Protein AF-A0A4U5VP57-F1 (afdb_monomer_lite)

Organism: Collichthys lucidus (NCBI:txid240159)

Foldseek 3Di:
DAEDEQEDFVLLSVLLVVVCCVPCPPVYDYDYYYADDDDDFDPVRVVLLVQWDAFKKKKKKFFAFLPDDQPDDDQKDADDPAQFWGIKGQPCVVVVNSDHRGTIMMMTMTDRVNRVVCVPPDQVVCVVVNVVRVCVVVVPDDHGPDMDMDIDSGQWIPAARPPQALWDFRDLVVTEIDGYCSRPTPDNVSSNRSSVVVNVSVVVSVPDDDPDDDRDYDYHDDDDPPDDDDDDDPDDDDPPDDDDDDDDDPDPDDDDDDDDDDDDDDDDD

pLDDT: mean 74.76, std 26.22, range [20.64, 98.75]

Radius of gyration: 23.75 Å; chains: 1; bounding box: 44×50×83 Å

Sequence (269 aa):
MSRVLIVGAGLTGSLCACLLRRELQDKVSIAVWDKARGAVLSVQQKQQLDRVVYSSRFAVALFFPPDVVFSFPWAARYVTDNPCICYVAADSRKRNADTPGRGPSLVVHTSVPFGLEHLEKDKEEVQPIILQELYKMLPGLPQPISIKCQKWRYSQVLTSVPDCPGQMTVLDRPLLVCCGDAFNHSNFDGCAESALSVLRVLKASLSGSEPIINKTVKVVHVHDSRGTAESRYDHLAPPKRTSWLIHFNKSQNQKFKMDSTQLNEDVVP

InterPro domains:
  IPR040174 Renalase [PTHR23357] (40-205)

Structure (mmCIF, N/CA/C/O backbone):
data_AF-A0A4U5VP57-F1
#
_entry.id   AF-A0A4U5VP57-F1
#
loop_
_atom_site.group_PDB
_atom_site.id
_atom_site.type_symbol
_atom_site.label_atom_id
_atom_site.label_alt_id
_atom_site.label_comp_id
_atom_site.label_asym_id
_atom_site.label_entity_id
_atom_site.label_seq_id
_atom_site.pdbx_PDB_ins_code
_atom_site.Cartn_x
_atom_site.Cartn_y
_atom_site.Cartn_z
_atom_site.occupancy
_atom_site.B_iso_or_equiv
_atom_site.auth_seq_id
_atom_site.auth_comp_id
_atom_site.auth_asym_id
_atom_site.auth_atom_id
_atom_site.pdbx_PDB_model_num
ATOM 1 N N . MET A 1 1 ? -9.304 14.421 33.079 1.00 52.28 1 MET A N 1
ATOM 2 C CA . MET A 1 1 ? -9.060 14.468 31.616 1.00 52.28 1 MET A CA 1
ATOM 3 C C . MET A 1 1 ? -8.881 13.040 31.131 1.00 52.28 1 MET A C 1
ATOM 5 O O . MET A 1 1 ? -8.060 12.318 31.694 1.00 52.28 1 MET A O 1
ATOM 9 N N . SER A 1 2 ? -9.670 12.605 30.151 1.00 58.69 2 SER A N 1
ATOM 10 C CA . SER A 1 2 ? -9.607 11.229 29.638 1.00 58.69 2 SER A CA 1
ATOM 11 C C . SER A 1 2 ? -8.394 11.066 28.722 1.00 58.69 2 SER A C 1
ATOM 13 O O . SER A 1 2 ? -8.099 11.969 27.942 1.00 58.69 2 SER A O 1
ATOM 15 N N . ARG A 1 3 ? -7.672 9.939 28.791 1.00 57.91 3 ARG A N 1
ATOM 16 C CA . ARG A 1 3 ? -6.560 9.666 27.865 1.00 57.91 3 ARG A CA 1
ATOM 17 C C . ARG A 1 3 ? -6.982 8.612 26.854 1.00 57.91 3 ARG A C 1
ATOM 19 O O . ARG A 1 3 ? -7.382 7.513 27.234 1.00 57.91 3 ARG A O 1
ATOM 26 N N . VAL A 1 4 ? -6.854 8.949 25.578 1.00 63.50 4 VAL A N 1
ATOM 27 C CA . VAL A 1 4 ? -7.068 8.034 24.456 1.00 63.50 4 VAL A CA 1
ATOM 28 C C . VAL A 1 4 ? -5.706 7.736 23.843 1.00 63.50 4 VAL A C 1
ATOM 30 O O . VAL A 1 4 ? -4.939 8.645 23.530 1.00 63.50 4 VAL A O 1
ATOM 33 N N . LEU A 1 5 ? -5.386 6.456 23.693 1.00 62.00 5 LEU A N 1
ATOM 34 C CA . LEU A 1 5 ? -4.178 6.008 23.012 1.00 62.00 5 LEU A CA 1
ATOM 35 C C . LEU A 1 5 ? -4.595 5.339 21.712 1.00 62.00 5 LEU A C 1
ATOM 37 O O . LEU A 1 5 ? -5.370 4.386 21.722 1.00 62.00 5 LEU A O 1
ATOM 41 N N . ILE A 1 6 ? -4.055 5.840 20.611 1.00 62.91 6 ILE A N 1
ATOM 42 C CA . ILE A 1 6 ? -4.221 5.260 19.284 1.00 62.91 6 ILE A CA 1
ATOM 43 C C . ILE A 1 6 ? -2.883 4.628 18.931 1.00 62.91 6 ILE A C 1
ATOM 45 O O . ILE A 1 6 ? -1.855 5.304 18.937 1.00 62.91 6 ILE A O 1
ATOM 49 N N . VAL A 1 7 ? -2.876 3.333 18.648 1.00 54.09 7 VAL A N 1
ATOM 50 C CA . VAL A 1 7 ? -1.650 2.611 18.296 1.00 54.09 7 VAL A CA 1
ATOM 51 C C . VAL A 1 7 ? -1.869 1.934 16.967 1.00 54.09 7 VAL A C 1
ATOM 53 O O . VAL A 1 7 ? -2.840 1.198 16.854 1.00 54.09 7 VAL A O 1
ATOM 56 N N . GLY A 1 8 ? -0.972 2.198 16.014 1.00 55.66 8 GLY A N 1
ATOM 57 C CA . GLY A 1 8 ? -0.892 1.574 14.690 1.00 55.66 8 GLY A CA 1
ATOM 58 C C . GLY A 1 8 ? -2.231 1.232 14.022 1.00 55.66 8 GLY A C 1
ATOM 59 O O . GLY A 1 8 ? -2.844 0.219 14.325 1.00 55.66 8 GLY A O 1
ATOM 60 N N . ALA A 1 9 ? -2.641 2.043 13.048 1.00 60.00 9 ALA A N 1
ATOM 61 C CA . ALA A 1 9 ? -3.730 1.721 12.119 1.00 60.00 9 ALA A CA 1
ATOM 62 C C . ALA A 1 9 ? -3.541 2.460 10.780 1.00 60.00 9 ALA A C 1
ATOM 64 O O . ALA A 1 9 ? -4.507 2.854 10.132 1.00 60.00 9 ALA A O 1
ATOM 65 N N . GLY A 1 10 ? -2.280 2.745 10.420 1.00 75.06 10 GLY A N 1
ATOM 66 C CA . GLY A 1 10 ? -1.916 3.517 9.231 1.00 75.06 10 GLY A CA 1
ATOM 67 C C . GLY A 1 10 ? -2.758 4.788 9.071 1.00 75.06 10 GLY A C 1
ATOM 68 O O . GLY A 1 10 ? -2.785 5.668 9.939 1.00 75.06 10 GLY A O 1
ATOM 69 N N . LEU A 1 11 ? -3.481 4.850 7.956 1.00 83.94 11 LEU A N 1
ATOM 70 C CA . LEU A 1 11 ? -4.403 5.932 7.638 1.00 83.94 11 LEU A CA 1
ATOM 71 C C . LEU A 1 11 ? -5.582 6.015 8.625 1.00 83.94 11 LEU A C 1
ATOM 73 O O . LEU A 1 11 ? -5.872 7.104 9.117 1.00 83.94 11 LEU A O 1
ATOM 77 N N . THR A 1 12 ? -6.215 4.891 8.977 1.00 85.88 12 THR A N 1
ATOM 78 C CA . THR A 1 12 ? -7.344 4.834 9.926 1.00 85.88 12 THR A CA 1
ATOM 79 C C . THR A 1 12 ? -6.983 5.450 11.274 1.00 85.88 12 THR A C 1
ATOM 81 O O . THR A 1 12 ? -7.738 6.252 11.819 1.00 85.88 12 THR A O 1
ATOM 84 N N . GLY A 1 13 ? -5.804 5.125 11.808 1.00 82.75 13 GLY A N 1
ATOM 85 C CA . GLY A 1 13 ? -5.342 5.657 13.095 1.00 82.75 13 GLY A CA 1
ATOM 86 C C . GLY A 1 13 ? -5.130 7.168 13.052 1.00 82.75 13 GLY A C 1
ATOM 87 O O . GLY A 1 13 ? -5.566 7.885 13.953 1.00 82.75 13 GLY A O 1
ATOM 88 N N . SER A 1 14 ? -4.521 7.654 11.969 1.00 82.75 14 SER A N 1
ATOM 89 C CA . SER A 1 14 ? -4.312 9.087 11.731 1.00 82.75 14 SER A CA 1
ATOM 90 C C . SER A 1 14 ? -5.637 9.847 11.612 1.00 82.75 14 SER A C 1
ATOM 92 O O . SER A 1 14 ? -5.811 10.892 12.243 1.00 82.75 14 SER A O 1
ATOM 94 N N . LEU A 1 15 ? -6.598 9.299 10.861 1.00 88.00 15 LEU A N 1
ATOM 95 C CA . LEU A 1 15 ? -7.938 9.871 10.715 1.00 88.00 15 LEU A CA 1
ATOM 96 C C . LEU A 1 15 ? -8.694 9.871 12.046 1.00 88.00 15 LEU A C 1
ATOM 98 O O . LEU A 1 15 ? -9.258 10.894 12.425 1.00 88.00 15 LEU A O 1
ATOM 102 N N . CYS A 1 16 ? -8.640 8.773 12.800 1.00 86.50 16 CYS A N 1
ATOM 103 C CA . CYS A 1 16 ? -9.250 8.680 14.125 1.00 86.50 16 CYS A CA 1
ATOM 104 C C . CYS A 1 16 ? -8.682 9.746 15.077 1.00 86.50 16 CYS A C 1
ATOM 106 O O . CYS A 1 16 ? -9.442 10.469 15.720 1.00 86.50 16 CYS A O 1
ATOM 108 N N . ALA A 1 17 ? -7.355 9.926 15.104 1.00 82.56 17 ALA A N 1
ATOM 109 C CA . ALA A 1 17 ? -6.703 10.954 15.915 1.00 82.56 17 ALA A CA 1
ATOM 110 C C . ALA A 1 17 ? -7.157 12.368 15.528 1.00 82.56 17 ALA A C 1
ATOM 112 O O . ALA A 1 17 ? -7.463 13.181 16.401 1.00 82.56 17 ALA A O 1
ATOM 113 N N . CYS A 1 18 ? -7.216 12.657 14.226 1.00 85.94 18 CYS A N 1
ATOM 114 C CA . CYS A 1 18 ? -7.690 13.936 13.701 1.00 85.94 18 CYS A CA 1
ATOM 115 C C . CYS A 1 18 ? -9.141 14.213 14.121 1.00 85.94 18 CYS A C 1
ATOM 117 O O . CYS A 1 18 ? -9.437 15.273 14.676 1.00 85.94 18 CYS A O 1
ATOM 119 N N . LEU A 1 19 ? -10.027 13.235 13.928 1.00 87.62 19 LEU A N 1
ATOM 120 C CA . LEU A 1 19 ? -11.442 13.340 14.271 1.00 87.62 19 LEU A CA 1
ATOM 121 C C . LEU A 1 19 ? -11.655 13.539 15.776 1.00 87.62 19 LEU A C 1
ATOM 123 O O . LEU A 1 19 ? -12.426 14.409 16.172 1.00 87.62 19 LEU A O 1
ATOM 127 N N . LEU A 1 20 ? -10.940 12.796 16.623 1.00 82.81 20 LEU A N 1
ATOM 128 C CA . LEU A 1 20 ? -11.030 12.943 18.078 1.00 82.81 20 LEU A CA 1
ATOM 129 C C . LEU A 1 20 ? -10.559 14.319 18.552 1.00 82.81 20 LEU A C 1
ATOM 131 O O . LEU A 1 20 ? -11.227 14.917 19.392 1.00 82.81 20 LEU A O 1
ATOM 135 N N . ARG A 1 21 ? -9.458 14.851 17.996 1.00 82.75 21 ARG A N 1
ATOM 136 C CA . ARG A 1 21 ? -9.011 16.223 18.305 1.00 82.75 21 ARG A CA 1
ATOM 137 C C . ARG A 1 21 ? -10.081 17.248 17.952 1.00 82.75 21 ARG A C 1
ATOM 139 O O . ARG A 1 21 ? -10.338 18.148 18.742 1.00 82.75 21 ARG A O 1
ATOM 146 N N . ARG A 1 22 ? -10.720 17.098 16.790 1.00 87.00 22 ARG A N 1
ATOM 147 C CA . ARG A 1 22 ? -11.756 18.027 16.325 1.00 87.00 22 ARG A CA 1
ATOM 148 C C . ARG A 1 22 ? -13.015 17.981 17.193 1.00 87.00 22 ARG A C 1
ATOM 150 O O . ARG A 1 22 ? -13.562 19.024 17.529 1.00 87.00 22 ARG A O 1
ATOM 157 N N . GLU A 1 23 ? -13.470 16.782 17.540 1.00 84.25 23 GLU A N 1
ATOM 158 C CA . GLU A 1 23 ? -14.753 16.564 18.221 1.00 84.25 23 GLU A CA 1
ATOM 159 C C . GLU A 1 23 ? -14.677 16.740 19.740 1.00 84.25 23 GLU A C 1
ATOM 161 O O . GLU A 1 23 ? -15.654 17.146 20.365 1.00 84.25 23 GLU A O 1
ATOM 166 N N . LEU A 1 24 ? -13.544 16.387 20.350 1.00 76.69 24 LEU A N 1
ATOM 167 C CA . LEU A 1 24 ? -13.397 16.339 21.806 1.00 76.69 24 LEU A CA 1
ATOM 168 C C . LEU A 1 24 ? -12.425 17.389 22.351 1.00 76.69 24 LEU A C 1
ATOM 170 O O . LEU A 1 24 ? -12.441 17.621 23.558 1.00 76.69 24 LEU A O 1
ATOM 174 N N . GLN A 1 25 ? -11.644 18.050 21.487 1.00 78.81 25 GLN A N 1
ATOM 175 C CA . GLN A 1 25 ? -10.750 19.160 21.838 1.00 78.81 25 GLN A CA 1
ATOM 176 C C . GLN A 1 25 ? -9.928 18.841 23.104 1.00 78.81 25 GLN A C 1
ATOM 178 O O . GLN A 1 25 ? -9.382 17.743 23.232 1.00 78.81 25 GLN A O 1
ATOM 183 N N . ASP A 1 26 ? -9.902 19.755 24.073 1.00 70.75 26 ASP A N 1
ATOM 184 C CA . ASP A 1 26 ? -9.118 19.645 25.308 1.00 70.75 26 ASP A CA 1
ATOM 185 C C . ASP A 1 26 ? -9.710 18.662 26.335 1.00 70.75 26 ASP A C 1
ATOM 187 O O . ASP A 1 26 ? -9.135 18.431 27.402 1.00 70.75 26 ASP A O 1
ATOM 191 N N . LYS A 1 27 ? -10.860 18.037 26.038 1.00 69.19 27 LYS A N 1
ATOM 192 C CA . LYS A 1 27 ? -11.478 17.038 26.930 1.00 69.19 27 LYS A CA 1
ATOM 193 C C . LYS A 1 27 ? -10.708 15.715 26.928 1.00 69.19 27 LYS A C 1
ATOM 195 O O . LYS A 1 27 ? -10.874 14.908 27.852 1.00 69.19 27 LYS A O 1
ATOM 200 N N . VAL A 1 28 ? -9.863 15.488 25.917 1.00 69.88 28 VAL A N 1
ATOM 201 C CA . VAL A 1 28 ? -9.067 14.268 25.758 1.00 69.88 28 VAL A CA 1
ATOM 202 C C . VAL A 1 28 ? -7.592 14.566 25.510 1.00 69.88 28 VAL A C 1
ATOM 204 O O . VAL A 1 28 ? -7.223 15.378 24.671 1.00 69.88 28 VAL A O 1
ATOM 207 N N . SER A 1 29 ? -6.724 13.831 26.199 1.00 68.38 29 SER A N 1
ATOM 208 C CA . SER A 1 29 ? -5.304 13.761 25.858 1.00 68.38 29 SER A CA 1
ATOM 209 C C . SER A 1 29 ? -5.085 12.590 24.906 1.00 68.38 29 SER A C 1
ATOM 211 O O . SER A 1 29 ? -5.433 11.453 25.237 1.00 68.38 29 SER A O 1
ATOM 213 N N . ILE A 1 30 ? -4.520 12.861 23.727 1.00 69.44 30 ILE A N 1
ATOM 214 C CA . ILE A 1 30 ? -4.267 11.848 22.697 1.00 69.44 30 ILE A CA 1
ATOM 215 C C . ILE A 1 30 ? -2.772 11.569 22.614 1.00 69.44 30 ILE A C 1
ATOM 217 O O . ILE A 1 30 ? -1.985 12.461 22.298 1.00 69.44 30 ILE A O 1
ATOM 221 N N . ALA A 1 31 ? -2.398 10.314 22.838 1.00 63.97 31 ALA A N 1
ATOM 222 C CA . ALA A 1 31 ? -1.067 9.805 22.536 1.00 63.97 31 ALA A CA 1
ATOM 223 C C . ALA A 1 31 ? -1.149 8.876 21.318 1.00 63.97 31 ALA A C 1
ATOM 225 O O . ALA A 1 31 ? -2.071 8.066 21.222 1.00 63.97 31 ALA A O 1
ATOM 226 N N . VAL A 1 32 ? -0.196 8.999 20.392 1.00 62.34 32 VAL A N 1
ATOM 227 C CA . VAL A 1 32 ? -0.087 8.129 19.211 1.00 62.34 32 VAL A CA 1
ATOM 228 C C . VAL A 1 32 ? 1.224 7.372 19.296 1.00 62.34 32 VAL A C 1
ATOM 230 O O . VAL A 1 32 ? 2.275 7.989 19.455 1.00 62.34 32 VAL A O 1
ATOM 233 N N . TRP A 1 33 ? 1.151 6.045 19.272 1.00 54.88 33 TRP A N 1
ATOM 234 C CA . TRP A 1 33 ? 2.314 5.165 19.391 1.00 54.88 33 TRP A CA 1
ATOM 235 C C . TRP A 1 33 ? 2.391 4.240 18.178 1.00 54.88 33 TRP A C 1
ATOM 237 O O . TRP A 1 33 ? 1.370 3.872 17.592 1.00 54.88 33 TRP A O 1
ATOM 247 N N . ASP A 1 34 ? 3.607 3.840 17.825 1.00 48.91 34 ASP A N 1
ATOM 248 C CA . ASP A 1 34 ? 3.844 2.805 16.826 1.00 48.91 34 ASP A CA 1
ATOM 249 C C . ASP A 1 34 ? 4.265 1.511 17.537 1.00 48.91 34 ASP A C 1
ATOM 251 O O . ASP A 1 34 ? 5.224 1.518 18.309 1.00 48.91 34 ASP A O 1
ATOM 255 N N . LYS A 1 35 ? 3.550 0.412 17.252 1.00 52.72 35 LYS A N 1
ATOM 256 C CA . LYS A 1 35 ? 3.746 -0.954 17.792 1.00 52.72 35 LYS A CA 1
ATOM 257 C C . LYS A 1 35 ? 3.358 -1.136 19.275 1.00 52.72 35 LYS A C 1
ATOM 259 O O . LYS A 1 35 ? 3.698 -0.344 20.144 1.00 52.72 35 LYS A O 1
ATOM 264 N N . ALA A 1 36 ? 2.671 -2.241 19.585 1.00 48.09 36 ALA A N 1
ATOM 265 C CA . ALA A 1 36 ? 2.413 -2.709 20.957 1.00 48.09 36 ALA A CA 1
ATOM 266 C C . ALA A 1 36 ? 2.160 -4.232 20.973 1.00 48.09 36 ALA A C 1
ATOM 268 O O . ALA A 1 36 ? 2.027 -4.838 19.914 1.00 48.09 36 ALA A O 1
ATOM 269 N N . ARG A 1 37 ? 2.130 -4.871 22.154 1.00 47.38 37 ARG A N 1
ATOM 270 C CA . ARG A 1 37 ? 1.905 -6.325 22.331 1.00 47.38 37 ARG A CA 1
ATOM 271 C C . ARG A 1 37 ? 0.989 -6.591 23.541 1.00 47.38 37 ARG A C 1
ATOM 273 O O . ARG A 1 37 ? 1.038 -5.821 24.496 1.00 47.38 37 ARG A O 1
ATOM 280 N N . GLY A 1 38 ? 0.214 -7.688 23.521 1.00 54.44 38 GLY A N 1
ATOM 281 C CA . GLY A 1 38 ? -0.358 -8.295 24.742 1.00 54.44 38 GLY A CA 1
ATOM 282 C C . GLY A 1 38 ? -1.840 -8.050 25.084 1.00 54.44 38 GLY A C 1
ATOM 283 O O . GLY A 1 38 ? -2.151 -7.934 26.265 1.00 54.44 38 GLY A O 1
ATOM 284 N N . ALA A 1 39 ? -2.761 -7.983 24.114 1.00 60.53 39 ALA A N 1
ATOM 285 C CA . ALA A 1 39 ? -4.204 -7.988 24.414 1.00 60.53 39 ALA A CA 1
ATOM 286 C C . ALA A 1 39 ? -4.770 -9.423 24.464 1.00 60.53 39 ALA A C 1
ATOM 288 O O . ALA A 1 39 ? -4.443 -10.242 23.604 1.00 60.53 39 ALA A O 1
ATOM 289 N N . VAL A 1 40 ? -5.627 -9.717 25.449 1.00 69.25 40 VAL A N 1
ATOM 290 C CA . VAL A 1 40 ? -6.363 -10.991 25.545 1.00 69.25 40 VAL A CA 1
ATOM 291 C C . VAL A 1 40 ? -7.638 -10.875 24.707 1.00 69.25 40 VAL A C 1
ATOM 293 O O . VAL A 1 40 ? -8.489 -10.041 24.999 1.00 69.25 40 VAL A O 1
ATOM 296 N N . LEU A 1 41 ? -7.749 -11.691 23.657 1.00 79.38 41 LEU A N 1
ATOM 297 C CA . LEU A 1 41 ? -8.945 -11.821 22.817 1.00 79.38 41 LEU A CA 1
ATOM 298 C C . LEU A 1 41 ? -9.815 -12.968 23.339 1.00 79.38 41 LEU A C 1
ATOM 300 O O . LEU A 1 41 ? -9.283 -14.004 23.749 1.00 79.38 41 LEU A O 1
ATOM 304 N N . SER A 1 42 ? -11.139 -12.828 23.264 1.00 86.19 42 SER A N 1
ATOM 305 C CA . SER A 1 42 ? -12.038 -13.968 23.453 1.00 86.19 42 SER A CA 1
ATOM 306 C C . SER A 1 42 ? -11.846 -15.003 22.335 1.00 86.19 42 SER A C 1
ATOM 308 O O . SER A 1 42 ? -11.344 -14.691 21.251 1.00 86.19 42 SER A O 1
ATOM 310 N N . VAL A 1 43 ? -12.271 -16.249 22.574 1.00 87.25 43 VAL A N 1
ATOM 311 C CA . VAL A 1 43 ? -12.206 -17.318 21.560 1.00 87.25 43 VAL A CA 1
ATOM 312 C C . VAL A 1 43 ? -12.961 -16.916 20.291 1.00 87.25 43 VAL A C 1
ATOM 314 O O . VAL A 1 43 ? -12.441 -17.098 19.194 1.00 87.25 43 VAL A O 1
ATOM 317 N N . GLN A 1 44 ? -14.141 -16.309 20.438 1.00 88.69 44 GLN A N 1
ATOM 318 C CA . GLN A 1 44 ? -14.953 -15.852 19.311 1.00 88.69 44 GLN A CA 1
ATOM 319 C C . GLN A 1 44 ? -14.273 -14.715 18.538 1.00 88.69 44 GLN A C 1
ATOM 321 O O . GLN A 1 44 ? -14.156 -14.801 17.318 1.00 88.69 44 GLN A O 1
ATOM 326 N N . GLN A 1 45 ? -13.763 -13.691 19.231 1.00 84.44 45 GLN A N 1
ATOM 327 C CA . GLN A 1 45 ? -13.049 -12.576 18.595 1.00 84.44 45 GLN A CA 1
ATOM 328 C C . GLN A 1 45 ? -11.829 -13.080 17.822 1.00 84.44 45 GLN A C 1
ATOM 330 O O . GLN A 1 45 ? -11.604 -12.695 16.677 1.00 84.44 45 GLN A O 1
ATOM 335 N N . LYS A 1 46 ? -11.065 -14.000 18.421 1.00 83.81 46 LYS A N 1
ATOM 336 C CA . LYS A 1 46 ? -9.929 -14.637 17.756 1.00 83.81 46 LYS A CA 1
ATOM 337 C C . LYS A 1 46 ? -10.366 -15.407 16.509 1.00 83.81 46 LYS A C 1
ATOM 339 O O . LYS A 1 46 ? -9.776 -15.210 15.457 1.00 83.81 46 LYS A O 1
ATOM 344 N N . GLN A 1 47 ? -11.414 -16.226 16.598 1.00 86.81 47 GLN A N 1
ATOM 345 C CA . GLN A 1 47 ? -11.943 -16.971 15.450 1.00 86.81 47 GLN A CA 1
ATOM 346 C C . GLN A 1 47 ? -12.424 -16.054 14.318 1.00 86.81 47 GLN A C 1
ATOM 348 O O . GLN A 1 47 ? -12.251 -16.396 13.153 1.00 86.81 47 GLN A O 1
ATOM 353 N N . GLN A 1 48 ? -13.016 -14.900 14.634 1.00 86.44 48 GLN A N 1
ATOM 354 C CA . GLN A 1 48 ? -13.408 -13.907 13.630 1.00 86.44 48 GLN A CA 1
ATOM 355 C C . GLN A 1 48 ? -12.183 -13.262 12.967 1.00 86.44 48 GLN A C 1
ATOM 357 O O . GLN A 1 48 ? -12.156 -13.123 11.747 1.00 86.44 48 GLN A O 1
ATOM 362 N N . LEU A 1 49 ? -11.157 -12.911 13.747 1.00 86.94 49 LEU A N 1
ATOM 363 C CA . LEU A 1 49 ? -9.916 -12.317 13.239 1.00 86.94 49 LEU A CA 1
ATOM 364 C C . LEU A 1 49 ? -9.075 -13.310 12.422 1.00 86.94 49 LEU A C 1
ATOM 366 O O . LEU A 1 49 ? -8.481 -12.922 11.420 1.00 86.94 49 LEU A O 1
ATOM 370 N N . ASP A 1 50 ? -9.057 -14.589 12.800 1.00 85.00 50 ASP A N 1
ATOM 371 C CA . ASP A 1 50 ? -8.333 -15.648 12.081 1.00 85.00 50 ASP A CA 1
ATOM 372 C C . ASP A 1 50 ? -8.938 -15.936 10.689 1.00 85.00 50 ASP A C 1
ATOM 374 O O . ASP A 1 50 ? -8.285 -16.557 9.852 1.00 85.00 50 ASP A O 1
ATOM 378 N N . ARG A 1 51 ? -10.165 -15.468 10.408 1.00 87.62 51 ARG A N 1
ATOM 379 C CA . ARG A 1 51 ? -10.810 -15.562 9.083 1.00 87.62 51 ARG A CA 1
ATOM 380 C C . ARG A 1 51 ? -10.387 -14.460 8.115 1.00 87.62 51 ARG A C 1
ATOM 382 O O . ARG A 1 51 ? -10.739 -14.536 6.939 1.00 87.62 51 ARG A O 1
ATOM 389 N N . VAL A 1 52 ? -9.675 -13.438 8.587 1.00 89.56 52 VAL A N 1
ATOM 390 C CA . VAL A 1 52 ? -9.244 -12.335 7.730 1.00 89.56 52 VAL A CA 1
ATOM 391 C C . VAL A 1 52 ? -8.165 -12.835 6.784 1.00 89.56 52 VAL A C 1
ATOM 393 O O . VAL A 1 52 ? -7.131 -13.354 7.206 1.00 89.56 52 VAL A O 1
ATOM 396 N N . VAL A 1 53 ? -8.393 -12.644 5.491 1.00 91.12 53 VAL A N 1
ATOM 397 C CA . VAL A 1 53 ? -7.444 -13.033 4.447 1.00 91.12 53 VAL A CA 1
ATOM 398 C C . VAL A 1 53 ? -6.918 -11.775 3.788 1.00 91.12 53 VAL A C 1
ATOM 400 O O . VAL A 1 53 ? -7.694 -10.904 3.405 1.00 91.12 53 VAL A O 1
ATOM 403 N N . TYR A 1 54 ? -5.604 -11.701 3.614 1.00 93.75 54 TYR A N 1
ATOM 404 C CA . TYR A 1 54 ? -4.937 -10.637 2.876 1.00 93.75 54 TYR A CA 1
ATOM 405 C C . TYR A 1 54 ? -4.248 -11.199 1.636 1.00 93.75 54 TYR A C 1
ATOM 407 O O . TYR A 1 54 ? -3.706 -12.302 1.650 1.00 93.75 54 TYR A O 1
ATOM 415 N N . SER A 1 55 ? -4.220 -10.398 0.578 1.00 95.31 55 SER A N 1
ATOM 416 C CA . SER A 1 55 ? -3.310 -10.586 -0.547 1.00 95.31 55 SER A CA 1
ATOM 417 C C . SER A 1 55 ? -1.882 -10.192 -0.166 1.00 95.31 55 SER A C 1
ATOM 419 O O . SER A 1 55 ? -1.660 -9.414 0.768 1.00 95.31 55 SER A O 1
ATOM 421 N N . SER A 1 56 ? -0.913 -10.667 -0.945 1.00 95.88 56 SER A N 1
ATOM 422 C CA . SER A 1 56 ? 0.492 -10.282 -0.822 1.00 95.88 56 SER A CA 1
ATOM 423 C C . SER A 1 56 ? 1.016 -9.744 -2.147 1.00 95.88 56 SER A C 1
ATOM 425 O O . SER A 1 56 ? 0.624 -10.216 -3.214 1.00 95.88 56 SER A O 1
ATOM 427 N N . ARG A 1 57 ? 1.891 -8.737 -2.087 1.00 97.69 57 ARG A N 1
ATOM 428 C CA . ARG A 1 57 ? 2.506 -8.113 -3.267 1.00 97.69 57 ARG A CA 1
ATOM 429 C C . ARG A 1 57 ? 3.926 -7.662 -2.965 1.00 97.69 57 ARG A C 1
ATOM 431 O O . ARG A 1 57 ? 4.266 -7.360 -1.822 1.00 97.69 57 ARG A O 1
ATOM 438 N N . PHE A 1 58 ? 4.723 -7.520 -4.010 1.00 98.50 58 PHE A N 1
ATOM 439 C CA . PHE A 1 58 ? 5.960 -6.756 -3.972 1.00 98.50 58 PHE A CA 1
ATOM 440 C C . PHE A 1 58 ? 5.755 -5.435 -4.711 1.00 98.50 58 PHE A C 1
ATOM 442 O O . PHE A 1 58 ? 4.974 -5.342 -5.663 1.00 98.50 58 PHE A O 1
ATOM 449 N N . ALA A 1 59 ? 6.459 -4.407 -4.256 1.00 98.44 59 ALA A N 1
ATOM 450 C CA . ALA A 1 59 ? 6.584 -3.142 -4.955 1.00 98.44 59 ALA A CA 1
ATOM 451 C C . ALA A 1 59 ? 8.067 -2.820 -5.142 1.00 98.44 59 ALA A C 1
ATOM 453 O O . ALA A 1 59 ? 8.845 -2.905 -4.191 1.00 98.44 59 ALA A O 1
ATOM 454 N N . VAL A 1 60 ? 8.454 -2.437 -6.355 1.00 98.56 60 VAL A N 1
ATOM 455 C CA . VAL A 1 60 ? 9.818 -2.013 -6.679 1.00 98.56 60 VAL A CA 1
ATOM 456 C C . VAL A 1 60 ? 9.768 -0.568 -7.144 1.00 98.56 60 VAL A C 1
ATOM 458 O O . VAL A 1 60 ? 9.077 -0.242 -8.107 1.00 98.56 60 VAL A O 1
ATOM 461 N N . ALA A 1 61 ? 10.488 0.299 -6.442 1.00 98.38 61 ALA A N 1
ATOM 462 C CA . ALA A 1 61 ? 10.719 1.675 -6.846 1.00 98.38 61 ALA A CA 1
ATOM 463 C C . ALA A 1 61 ? 12.107 1.788 -7.481 1.00 98.38 61 ALA A C 1
ATOM 465 O O . ALA A 1 61 ? 13.096 1.358 -6.888 1.00 98.38 61 ALA A O 1
ATOM 466 N N . LEU A 1 62 ? 12.171 2.370 -8.672 1.00 98.44 62 LEU A N 1
ATOM 467 C CA . LEU A 1 62 ? 13.389 2.649 -9.418 1.00 98.44 62 LEU A CA 1
ATOM 468 C C . LEU A 1 62 ? 13.558 4.166 -9.522 1.00 98.44 62 LEU A C 1
ATOM 470 O O . LEU A 1 62 ? 12.605 4.877 -9.848 1.00 98.44 62 LEU A O 1
ATOM 474 N N . PHE A 1 63 ? 14.766 4.653 -9.266 1.00 97.25 63 PHE A N 1
ATOM 475 C CA . PHE A 1 63 ? 15.129 6.066 -9.358 1.00 97.25 63 PHE A CA 1
ATOM 476 C C . PHE A 1 63 ? 16.199 6.241 -10.427 1.00 97.25 63 PHE A C 1
ATOM 478 O O . PHE A 1 63 ? 17.155 5.465 -10.470 1.00 97.25 63 PHE A O 1
ATOM 485 N N . PHE A 1 64 ? 16.044 7.252 -11.276 1.00 96.94 64 PHE A N 1
ATOM 486 C CA . PHE A 1 64 ? 16.891 7.469 -12.448 1.00 96.94 64 PHE A CA 1
ATOM 487 C C . PHE A 1 64 ? 17.663 8.796 -12.354 1.00 96.94 64 PHE A C 1
ATOM 489 O O . PHE A 1 64 ? 17.291 9.657 -11.552 1.00 96.94 64 PHE A O 1
ATOM 496 N N . PRO A 1 65 ? 18.735 8.969 -13.146 1.00 95.88 65 PRO A N 1
ATOM 497 C CA . PRO A 1 65 ? 19.407 10.256 -13.326 1.00 95.88 65 PRO A CA 1
ATOM 498 C C . PRO A 1 65 ? 18.481 11.384 -13.837 1.00 95.88 65 PRO A C 1
ATOM 500 O O . PRO A 1 65 ? 17.481 11.091 -14.497 1.00 95.88 65 PRO A O 1
ATOM 503 N N . PRO A 1 66 ? 18.796 12.670 -13.568 1.00 94.19 66 PRO A N 1
ATOM 504 C CA . PRO A 1 66 ? 18.019 13.834 -14.028 1.00 94.19 66 PRO A CA 1
ATOM 505 C C . PRO A 1 66 ? 17.800 13.953 -15.539 1.00 94.19 66 PRO A C 1
ATOM 507 O O . PRO A 1 66 ? 16.807 14.535 -15.962 1.00 94.19 66 PRO A O 1
ATOM 510 N N . ASP A 1 67 ? 18.715 13.424 -16.342 1.00 92.75 67 ASP A N 1
ATOM 511 C CA . ASP A 1 67 ? 18.702 13.466 -17.806 1.00 92.75 67 ASP A CA 1
ATOM 512 C C . ASP A 1 67 ? 17.843 12.362 -18.443 1.00 92.75 67 ASP A C 1
ATOM 514 O O . ASP A 1 67 ? 17.574 12.395 -19.644 1.00 92.75 67 ASP A O 1
ATOM 518 N N . VAL A 1 68 ? 17.362 11.397 -17.652 1.00 94.12 68 VAL A N 1
ATOM 519 C CA . VAL A 1 68 ? 16.517 10.319 -18.167 1.00 94.12 68 VAL A CA 1
ATOM 520 C C . VAL A 1 68 ? 15.131 10.834 -18.537 1.00 94.12 68 VAL A C 1
ATOM 522 O O . VAL A 1 68 ? 14.391 11.364 -17.709 1.00 94.12 68 VAL A O 1
ATOM 525 N N . VAL A 1 69 ? 14.733 10.545 -19.775 1.00 90.75 69 VAL A N 1
ATOM 526 C CA . VAL A 1 69 ? 13.368 10.724 -20.269 1.00 90.75 69 VAL A CA 1
ATOM 527 C C . VAL A 1 69 ? 12.800 9.359 -20.637 1.00 90.75 69 VAL A C 1
ATOM 529 O O . VAL A 1 69 ? 13.360 8.635 -21.458 1.00 90.75 69 VAL A O 1
ATOM 532 N N . PHE A 1 70 ? 11.673 8.986 -20.029 1.00 93.00 70 PHE A N 1
ATOM 533 C CA . PHE A 1 70 ? 10.986 7.752 -20.399 1.00 93.00 70 PHE A CA 1
ATOM 534 C C . PHE A 1 70 ? 10.379 7.869 -21.798 1.00 93.00 70 PHE A C 1
ATOM 536 O O . PHE A 1 70 ? 9.610 8.791 -22.067 1.00 93.00 70 PHE A O 1
ATOM 543 N N . SER A 1 71 ? 10.669 6.890 -22.656 1.00 91.75 71 SER A N 1
ATOM 544 C CA . SER A 1 71 ? 10.188 6.830 -24.044 1.00 91.75 71 SER A CA 1
ATOM 545 C C . SER A 1 71 ? 8.685 6.569 -24.176 1.00 91.75 71 SER A C 1
ATOM 547 O O . SER A 1 71 ? 8.109 6.779 -25.240 1.00 91.75 71 SER A O 1
ATOM 549 N N . PHE A 1 72 ? 8.029 6.111 -23.108 1.00 93.31 72 PHE A N 1
ATOM 550 C CA . PHE A 1 72 ? 6.596 5.835 -23.102 1.00 93.31 72 PHE A CA 1
ATOM 551 C C . PHE A 1 72 ? 5.764 7.056 -22.654 1.00 93.31 72 PHE A C 1
ATOM 553 O O . PHE A 1 72 ? 6.167 7.786 -21.739 1.00 93.31 72 PHE A O 1
ATOM 560 N N . PRO A 1 73 ? 4.562 7.265 -23.236 1.00 92.25 73 PRO A N 1
ATOM 561 C CA . PRO A 1 73 ? 3.772 8.481 -23.012 1.00 92.25 73 PRO A CA 1
ATOM 562 C C . PRO A 1 73 ? 2.903 8.442 -21.745 1.00 92.25 73 PRO A C 1
ATOM 564 O O . PRO A 1 73 ? 2.497 9.482 -21.235 1.00 92.25 73 PRO A O 1
ATOM 567 N N . TRP A 1 74 ? 2.599 7.259 -21.209 1.00 95.19 74 TRP A N 1
ATOM 568 C CA . TRP A 1 74 ? 1.671 7.103 -20.085 1.00 95.19 74 TRP A CA 1
ATOM 569 C C . TRP A 1 74 ? 2.321 7.436 -18.733 1.00 95.19 74 TRP A C 1
ATOM 571 O O . TRP A 1 74 ? 3.519 7.250 -18.533 1.00 95.19 74 TRP A O 1
ATOM 581 N N . ALA A 1 75 ? 1.529 7.936 -17.780 1.00 95.94 75 ALA A N 1
ATOM 582 C CA . ALA A 1 75 ? 1.978 8.180 -16.403 1.00 95.94 75 ALA A CA 1
ATOM 583 C C . ALA A 1 75 ? 1.797 6.950 -15.502 1.00 95.94 75 ALA A C 1
ATOM 585 O O . ALA A 1 75 ? 2.600 6.705 -14.607 1.00 95.94 75 ALA A O 1
ATOM 586 N N . ALA A 1 76 ? 0.761 6.156 -15.758 1.00 97.25 76 ALA A N 1
ATOM 587 C CA . ALA A 1 76 ? 0.504 4.890 -15.094 1.00 97.25 76 ALA A CA 1
ATOM 588 C C . ALA A 1 76 ? -0.168 3.922 -16.067 1.00 97.25 76 ALA A C 1
ATOM 590 O O . ALA A 1 76 ? -0.868 4.348 -16.986 1.00 97.25 76 ALA A O 1
ATOM 591 N N . ARG A 1 77 ? 0.055 2.626 -15.867 1.00 96.19 77 ARG A N 1
ATOM 592 C CA . ARG A 1 77 ? -0.491 1.564 -16.705 1.00 96.19 77 ARG A CA 1
ATOM 593 C C . ARG A 1 77 ? -0.772 0.325 -15.866 1.00 96.19 77 ARG A C 1
ATOM 595 O O . ARG A 1 77 ? 0.124 -0.179 -15.189 1.00 96.19 77 ARG A O 1
ATOM 602 N N . TYR A 1 78 ? -1.998 -0.181 -15.955 1.00 97.75 78 TYR A N 1
ATOM 603 C CA . TYR A 1 78 ? -2.320 -1.539 -15.523 1.00 97.75 78 TYR A CA 1
ATOM 604 C C . TYR A 1 78 ? -1.855 -2.538 -16.579 1.00 97.75 78 TYR A C 1
ATOM 606 O O . TYR A 1 78 ? -1.955 -2.278 -17.776 1.00 97.75 78 TYR A O 1
ATOM 614 N N . VAL A 1 79 ? -1.330 -3.669 -16.124 1.00 96.56 79 VAL A N 1
ATOM 615 C CA . VAL A 1 79 ? -0.813 -4.737 -16.978 1.00 96.56 79 VAL A CA 1
ATOM 616 C C . VAL A 1 79 ? -1.631 -5.991 -16.701 1.00 96.56 79 VAL A C 1
ATOM 618 O O . VAL A 1 79 ? -1.640 -6.481 -15.574 1.00 96.56 79 VAL A O 1
ATOM 621 N N . THR A 1 80 ? -2.343 -6.478 -17.713 1.00 92.81 80 THR A N 1
ATOM 622 C CA . THR A 1 80 ? -3.184 -7.683 -17.623 1.00 92.81 80 THR A CA 1
ATOM 623 C C . THR A 1 80 ? -2.459 -8.928 -18.123 1.00 92.81 80 THR A C 1
ATOM 625 O O . THR A 1 80 ? -2.649 -10.006 -17.571 1.00 92.81 80 THR A O 1
ATOM 628 N N . ASP A 1 81 ? -1.563 -8.764 -19.098 1.00 92.50 81 ASP A N 1
ATOM 629 C CA . ASP A 1 81 ? -0.942 -9.872 -19.832 1.00 92.50 81 ASP A CA 1
ATOM 630 C C . ASP A 1 81 ? 0.492 -10.132 -19.342 1.00 92.50 81 ASP A C 1
ATOM 632 O O . ASP A 1 81 ? 1.440 -10.235 -20.119 1.00 92.50 81 ASP A O 1
ATOM 636 N N . ASN A 1 82 ? 0.683 -10.164 -18.021 1.00 95.94 82 ASN A N 1
ATOM 637 C CA . ASN A 1 82 ? 1.975 -10.471 -17.411 1.00 95.94 82 ASN A CA 1
ATOM 638 C C . ASN A 1 82 ? 1.787 -11.205 -16.070 1.00 95.94 82 ASN A C 1
ATOM 640 O O . ASN A 1 82 ? 1.074 -10.704 -15.197 1.00 95.94 82 ASN A O 1
ATOM 644 N N . PRO A 1 83 ? 2.432 -12.369 -15.860 1.00 95.50 83 PRO A N 1
ATOM 645 C CA . PRO A 1 83 ? 2.227 -13.158 -14.646 1.00 95.50 83 PRO A CA 1
ATOM 646 C C . PRO A 1 83 ? 2.822 -12.493 -13.394 1.00 95.50 83 PRO A C 1
ATOM 648 O O . PRO A 1 83 ? 2.323 -12.701 -12.287 1.00 95.50 83 PRO A O 1
ATOM 651 N N . CYS A 1 84 ? 3.857 -11.664 -13.552 1.00 98.19 84 CYS A N 1
ATOM 652 C CA . CYS A 1 84 ? 4.582 -11.037 -12.450 1.00 98.19 84 CYS A CA 1
ATOM 653 C C . CYS A 1 84 ? 4.089 -9.621 -12.155 1.00 98.19 84 CYS A C 1
ATOM 655 O O . CYS A 1 84 ? 3.814 -9.305 -11.004 1.00 98.19 84 CYS A O 1
ATOM 657 N N . ILE A 1 85 ? 4.001 -8.744 -13.155 1.00 98.56 85 ILE A N 1
ATOM 658 C CA . ILE A 1 85 ? 3.757 -7.304 -12.988 1.00 98.56 85 ILE A CA 1
ATOM 659 C C . ILE A 1 85 ? 2.309 -6.988 -13.347 1.00 98.56 85 ILE A C 1
ATOM 661 O O . ILE A 1 85 ? 1.878 -7.282 -14.452 1.00 98.56 85 ILE A O 1
ATOM 665 N N . CYS A 1 86 ? 1.575 -6.320 -12.454 1.00 98.25 86 CYS A N 1
ATOM 666 C CA . CYS A 1 86 ? 0.190 -5.916 -12.730 1.00 98.25 86 CYS A CA 1
ATOM 667 C C . CYS A 1 86 ? 0.003 -4.402 -12.873 1.00 98.25 86 CYS A C 1
ATOM 669 O O . CYS A 1 86 ? -1.069 -3.942 -13.266 1.00 98.25 86 CYS A O 1
ATOM 671 N N . TYR A 1 87 ? 1.001 -3.603 -12.493 1.00 98.50 87 TYR A N 1
ATOM 672 C CA . TYR A 1 87 ? 0.906 -2.148 -12.541 1.00 98.50 87 TYR A CA 1
ATOM 673 C C . TYR A 1 87 ? 2.289 -1.496 -12.575 1.00 98.50 87 TYR A C 1
ATOM 675 O O . TYR A 1 87 ? 3.194 -1.900 -11.842 1.00 98.50 87 TYR A O 1
ATOM 683 N N . VAL A 1 88 ? 2.431 -0.462 -13.402 1.00 98.31 88 VAL A N 1
ATOM 684 C CA . VAL A 1 88 ? 3.639 0.362 -13.522 1.00 98.31 88 VAL A CA 1
ATOM 685 C C . VAL A 1 88 ? 3.240 1.834 -13.541 1.00 98.31 88 VAL A C 1
ATOM 687 O O . VAL A 1 88 ? 2.281 2.207 -14.212 1.00 98.31 88 VAL A O 1
ATOM 690 N N . ALA A 1 89 ? 3.981 2.689 -12.841 1.00 98.19 89 ALA A N 1
ATOM 691 C CA . ALA A 1 89 ? 3.759 4.130 -12.837 1.00 98.19 89 ALA A CA 1
ATOM 692 C C . ALA A 1 89 ? 5.061 4.924 -12.908 1.00 98.19 89 ALA A C 1
ATOM 694 O O . ALA A 1 89 ? 5.933 4.747 -12.062 1.00 98.19 89 ALA A O 1
ATOM 695 N N . ALA A 1 90 ? 5.145 5.854 -13.861 1.00 96.81 90 ALA A N 1
ATOM 696 C CA . ALA A 1 90 ? 6.085 6.968 -13.824 1.00 96.81 90 ALA A CA 1
ATOM 697 C C . ALA A 1 90 ? 5.611 7.947 -12.744 1.00 96.81 90 ALA A C 1
ATOM 699 O O . ALA A 1 90 ? 4.750 8.799 -12.963 1.00 96.81 90 ALA A O 1
ATOM 700 N N . ASP A 1 91 ? 6.123 7.758 -11.537 1.00 94.25 91 ASP A N 1
ATOM 701 C CA . ASP A 1 91 ? 5.559 8.300 -10.306 1.00 94.25 91 ASP A CA 1
ATOM 702 C C . ASP A 1 91 ? 5.748 9.821 -10.197 1.00 94.25 91 ASP A C 1
ATOM 704 O O . ASP A 1 91 ? 4.859 10.511 -9.697 1.00 94.25 91 ASP A O 1
ATOM 708 N N . SER A 1 92 ? 6.848 10.357 -10.738 1.00 89.19 92 SER A N 1
ATOM 709 C CA . SER A 1 92 ? 7.077 11.806 -10.858 1.00 89.19 92 SER A CA 1
ATOM 710 C C . SER A 1 92 ? 6.033 12.468 -11.773 1.00 89.19 92 SER A C 1
ATOM 712 O O . SER A 1 92 ? 5.322 13.370 -11.326 1.00 89.19 92 SER A O 1
ATOM 714 N N . ARG A 1 93 ? 5.826 11.918 -12.980 1.00 91.19 93 ARG A N 1
ATOM 715 C CA . ARG A 1 93 ? 4.805 12.369 -13.944 1.00 91.19 93 ARG A CA 1
ATOM 716 C C . ARG A 1 93 ? 3.391 12.261 -13.376 1.00 91.19 93 ARG A C 1
ATOM 718 O O . ARG A 1 93 ? 2.627 13.215 -13.424 1.00 91.19 93 ARG A O 1
ATOM 725 N N . LYS A 1 94 ? 3.044 11.116 -12.778 1.00 93.94 94 LYS A N 1
ATOM 726 C CA . LYS A 1 94 ? 1.723 10.865 -12.170 1.00 93.94 94 LYS A CA 1
ATOM 727 C C . LYS A 1 94 ? 1.371 11.898 -11.093 1.00 93.94 94 LYS A C 1
ATOM 729 O O . LYS A 1 94 ? 0.203 12.227 -10.925 1.00 93.94 94 LYS A O 1
ATOM 734 N N . ARG A 1 95 ? 2.364 12.382 -10.342 1.00 91.25 95 ARG A N 1
ATOM 735 C CA . ARG A 1 95 ? 2.173 13.382 -9.280 1.00 91.25 95 ARG A CA 1
ATOM 736 C C . ARG A 1 95 ? 2.316 14.828 -9.754 1.00 91.25 95 ARG A C 1
ATOM 738 O O . ARG A 1 95 ? 2.229 15.715 -8.912 1.00 91.25 95 ARG A O 1
ATOM 745 N N . ASN A 1 96 ? 2.558 15.069 -11.045 1.00 87.56 96 ASN A N 1
ATOM 746 C CA . ASN A 1 96 ? 2.950 16.382 -11.568 1.00 87.56 96 ASN A CA 1
ATOM 747 C C . ASN A 1 96 ? 4.139 16.977 -10.787 1.00 87.56 96 ASN A C 1
ATOM 749 O O . ASN A 1 96 ? 4.146 18.150 -10.428 1.00 87.56 96 ASN A O 1
ATOM 753 N N . ALA A 1 97 ? 5.121 16.129 -10.470 1.00 83.75 97 ALA A N 1
ATOM 754 C CA . ALA A 1 97 ? 6.270 16.449 -9.624 1.00 83.75 97 ALA A CA 1
ATOM 755 C C . ALA A 1 97 ? 7.603 16.401 -10.394 1.00 83.75 97 ALA A C 1
ATOM 757 O O . ALA A 1 97 ? 8.657 16.178 -9.794 1.00 83.75 97 ALA A O 1
ATOM 758 N N . ASP A 1 98 ? 7.553 16.574 -11.716 1.00 76.75 98 ASP A N 1
ATOM 759 C CA . ASP A 1 98 ? 8.738 16.676 -12.565 1.00 76.75 98 ASP A CA 1
ATOM 760 C C . ASP A 1 98 ? 9.387 18.050 -12.339 1.00 76.75 98 ASP A C 1
ATOM 762 O O . ASP A 1 98 ? 8.911 19.081 -12.808 1.00 76.75 98 ASP A O 1
ATOM 766 N N . THR A 1 99 ? 10.455 18.069 -11.543 1.00 78.38 99 THR A N 1
ATOM 767 C CA . THR A 1 99 ? 11.209 19.282 -11.201 1.00 78.38 99 THR A CA 1
ATOM 768 C C . THR A 1 99 ? 12.587 19.251 -11.864 1.00 78.38 99 THR A C 1
ATOM 770 O O . THR A 1 99 ? 13.242 18.205 -11.789 1.00 78.38 99 THR A O 1
ATOM 773 N N . PRO A 1 100 ? 13.084 20.368 -12.435 1.00 81.31 100 PRO A N 1
ATOM 774 C CA . PRO A 1 100 ? 14.428 20.430 -13.006 1.00 81.31 100 PRO A CA 1
ATOM 775 C C . PRO A 1 100 ? 15.500 19.938 -12.025 1.00 81.31 100 PRO A C 1
ATOM 777 O O . PRO A 1 100 ? 15.440 20.229 -10.831 1.00 81.31 100 PRO A O 1
ATOM 780 N N . GLY A 1 101 ? 16.472 19.172 -12.522 1.00 85.50 101 GLY A N 1
ATOM 781 C CA . GLY A 1 101 ? 17.556 18.615 -11.704 1.00 85.50 101 GLY A CA 1
ATOM 782 C C . GLY A 1 101 ? 17.179 17.387 -10.866 1.00 85.50 101 GLY A C 1
ATOM 783 O O . GLY A 1 101 ? 18.045 16.824 -10.200 1.00 85.50 101 GLY A O 1
ATOM 784 N N . ARG A 1 102 ? 15.922 16.924 -10.913 1.00 88.56 102 ARG A N 1
ATOM 785 C CA . ARG A 1 102 ? 15.482 15.683 -10.266 1.00 88.56 102 ARG A CA 1
ATOM 786 C C . ARG A 1 102 ? 15.121 14.642 -11.317 1.00 88.56 102 ARG A C 1
ATOM 788 O O . ARG A 1 102 ? 14.244 14.877 -12.139 1.00 88.56 102 ARG A O 1
ATOM 795 N N . GLY A 1 103 ? 15.762 13.480 -11.256 1.00 92.69 103 GLY A N 1
ATOM 796 C CA . GLY A 1 103 ? 15.442 12.385 -12.167 1.00 92.69 103 GLY A CA 1
ATOM 797 C C . GLY A 1 103 ? 14.075 11.756 -11.912 1.00 92.69 103 GLY A C 1
ATOM 798 O O . GLY A 1 103 ? 13.528 11.858 -10.802 1.00 92.69 103 GLY A O 1
ATOM 799 N N . PRO A 1 104 ? 13.496 11.109 -12.938 1.00 95.12 104 PRO A N 1
ATOM 800 C CA . PRO A 1 104 ? 12.201 10.478 -12.807 1.00 95.12 104 PRO A CA 1
ATOM 801 C C . PRO A 1 104 ? 12.278 9.259 -11.885 1.00 95.12 104 PRO A C 1
ATOM 803 O O . PRO A 1 104 ? 13.341 8.708 -11.586 1.00 95.12 104 PRO A O 1
ATOM 806 N N . SER A 1 105 ? 11.107 8.821 -11.433 1.00 96.44 105 SER A N 1
ATOM 807 C CA . SER A 1 105 ? 10.949 7.600 -10.648 1.00 96.44 105 SER A CA 1
ATOM 808 C C . SER A 1 105 ? 9.893 6.697 -11.270 1.00 96.44 105 SER A C 1
ATOM 810 O O . SER A 1 105 ? 8.896 7.174 -11.819 1.00 96.44 105 SER A O 1
ATOM 812 N N . LEU A 1 106 ? 10.122 5.389 -11.191 1.00 97.81 106 LEU A N 1
ATOM 813 C CA . LEU A 1 106 ? 9.201 4.360 -11.656 1.00 97.81 106 LEU A CA 1
ATOM 814 C C . LEU A 1 106 ? 8.803 3.477 -10.475 1.00 97.81 106 LEU A C 1
ATOM 816 O O . LEU A 1 106 ? 9.662 3.019 -9.729 1.00 97.81 106 LEU A O 1
ATOM 820 N N . VAL A 1 107 ? 7.512 3.221 -10.310 1.00 98.50 107 VAL A N 1
ATOM 821 C CA . VAL A 1 107 ? 6.981 2.299 -9.303 1.00 98.50 107 VAL A CA 1
ATOM 822 C C . VAL A 1 107 ? 6.312 1.137 -10.016 1.00 98.50 107 VAL A C 1
ATOM 824 O O . VAL A 1 107 ? 5.444 1.337 -10.862 1.00 98.50 107 VAL A O 1
ATOM 827 N N . VAL A 1 108 ? 6.706 -0.076 -9.654 1.00 98.62 108 VAL A N 1
ATOM 828 C CA . VAL A 1 108 ? 6.209 -1.333 -10.214 1.00 98.62 108 VAL A CA 1
ATOM 829 C C . VAL A 1 108 ? 5.546 -2.124 -9.099 1.00 98.62 108 VAL A C 1
ATOM 831 O O . VAL A 1 108 ? 6.143 -2.297 -8.040 1.00 98.62 108 VAL A O 1
ATOM 834 N N . HIS A 1 109 ? 4.330 -2.613 -9.325 1.00 98.69 109 HIS A N 1
ATOM 835 C CA . HIS A 1 109 ? 3.641 -3.525 -8.414 1.00 98.69 109 HIS A CA 1
ATOM 836 C C . HIS A 1 109 ? 3.459 -4.890 -9.067 1.00 98.69 109 HIS A C 1
ATOM 838 O O . HIS A 1 109 ? 3.055 -4.994 -10.232 1.00 98.69 109 HIS A O 1
ATOM 844 N N . THR A 1 110 ? 3.709 -5.937 -8.286 1.00 98.75 110 THR A N 1
ATOM 845 C CA . THR A 1 110 ? 3.475 -7.307 -8.734 1.00 98.75 110 THR A CA 1
ATOM 846 C C . THR A 1 110 ? 2.005 -7.689 -8.647 1.00 98.75 110 THR A C 1
ATOM 848 O O . THR A 1 110 ? 1.242 -7.135 -7.846 1.00 98.75 110 THR A O 1
ATOM 851 N N . SER A 1 111 ? 1.622 -8.688 -9.437 1.00 98.38 111 SER A N 1
ATOM 852 C CA . SER A 1 111 ? 0.355 -9.400 -9.326 1.00 98.38 111 SER A CA 1
ATOM 853 C C . SER A 1 111 ? 0.215 -10.058 -7.941 1.00 98.38 111 SER A C 1
ATOM 855 O O . SER A 1 111 ? 1.204 -10.277 -7.231 1.00 98.38 111 SER A O 1
ATOM 857 N N . VAL A 1 112 ? -1.028 -10.354 -7.541 1.00 97.50 112 VAL A N 1
ATOM 858 C CA . VAL A 1 112 ? -1.301 -11.106 -6.303 1.00 97.50 112 VAL A CA 1
ATOM 859 C C . VAL A 1 112 ? -0.764 -12.539 -6.386 1.00 97.50 112 VAL A C 1
ATOM 861 O O . VAL A 1 112 ? -0.087 -12.938 -5.440 1.00 97.50 112 VAL A O 1
ATOM 864 N N . PRO A 1 113 ? -0.989 -13.306 -7.479 1.00 97.81 113 PRO A N 1
ATOM 865 C CA . PRO A 1 113 ? -0.456 -14.665 -7.582 1.00 97.81 113 PRO A CA 1
ATOM 866 C C . PRO A 1 113 ? 1.065 -14.722 -7.406 1.00 97.81 113 PRO A C 1
ATOM 868 O O . PRO A 1 113 ? 1.547 -15.485 -6.573 1.00 97.81 113 PRO A O 1
ATOM 871 N N . PHE A 1 114 ? 1.809 -13.841 -8.086 1.00 98.38 114 PHE A N 1
ATOM 872 C CA . PHE A 1 114 ? 3.267 -13.773 -7.954 1.00 98.38 114 PHE A CA 1
ATOM 873 C C . PHE A 1 114 ? 3.703 -13.433 -6.524 1.00 98.38 114 PHE A C 1
ATOM 875 O O . PHE A 1 114 ? 4.632 -14.036 -5.984 1.00 98.38 114 PHE A O 1
ATOM 882 N N . GLY A 1 115 ? 3.023 -12.468 -5.894 1.00 97.62 115 GLY A N 1
ATOM 883 C CA . GLY A 1 115 ? 3.321 -12.053 -4.526 1.00 97.62 115 GLY A CA 1
ATOM 884 C C . GLY A 1 115 ? 3.095 -13.158 -3.494 1.00 97.62 115 GLY A C 1
ATOM 885 O O . GLY A 1 115 ? 3.881 -13.265 -2.556 1.00 97.62 115 GLY A O 1
ATOM 886 N N . LEU A 1 116 ? 2.061 -13.986 -3.673 1.00 96.44 116 LEU A N 1
ATOM 887 C CA . LEU A 1 116 ? 1.794 -15.151 -2.824 1.00 96.44 116 LEU A CA 1
ATOM 888 C C . LEU A 1 116 ? 2.821 -16.266 -3.044 1.00 96.44 116 LEU A C 1
ATOM 890 O O . LEU A 1 116 ? 3.346 -16.804 -2.073 1.00 96.44 116 LEU A O 1
ATOM 894 N N . GLU A 1 117 ? 3.150 -16.569 -4.300 1.00 97.88 117 GLU A N 1
ATOM 895 C CA . GLU A 1 117 ? 4.149 -17.585 -4.661 1.00 97.88 117 GLU A CA 1
ATOM 896 C C . GLU A 1 117 ? 5.527 -17.291 -4.043 1.00 97.88 117 GLU A C 1
ATOM 898 O O . GLU A 1 117 ? 6.234 -18.196 -3.601 1.00 97.88 117 GLU A O 1
ATOM 903 N N . HIS A 1 118 ? 5.900 -16.012 -3.965 1.00 97.62 118 HIS A N 1
ATOM 904 C CA . HIS A 1 118 ? 7.209 -15.564 -3.484 1.00 97.62 118 HIS A CA 1
ATOM 905 C C . HIS A 1 118 ? 7.195 -15.057 -2.032 1.00 97.62 118 HIS A C 1
ATOM 907 O O . HIS A 1 118 ? 8.193 -14.508 -1.567 1.00 97.62 118 HIS A O 1
ATOM 913 N N . LEU A 1 119 ? 6.088 -15.216 -1.300 1.00 94.50 119 LEU A N 1
ATOM 914 C CA . LEU A 1 119 ? 5.867 -14.546 -0.014 1.00 94.50 119 LEU A CA 1
ATOM 915 C C . LEU A 1 119 ? 6.944 -14.849 1.046 1.00 94.50 119 LEU A C 1
ATOM 917 O O . LEU A 1 119 ? 7.375 -13.954 1.789 1.00 94.50 119 LEU A O 1
ATOM 921 N N . GLU A 1 120 ? 7.370 -16.108 1.119 1.00 96.31 120 GLU A N 1
ATOM 922 C CA . GLU A 1 120 ? 8.342 -16.578 2.113 1.00 96.31 120 GLU A CA 1
ATOM 923 C C . GLU A 1 120 ? 9.801 -16.318 1.7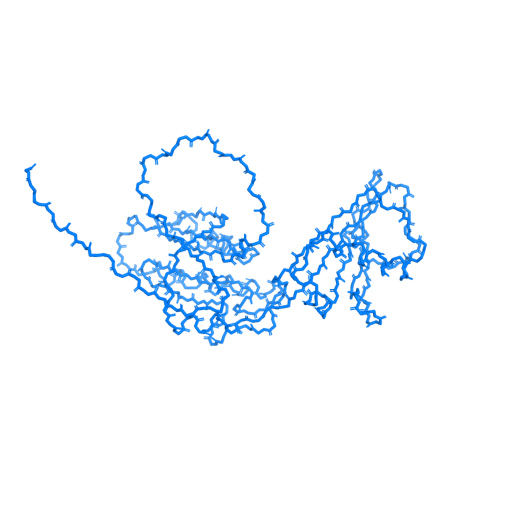09 1.00 96.31 120 GLU A C 1
ATOM 925 O O . GLU A 1 120 ? 10.687 -16.490 2.537 1.00 96.31 120 GLU A O 1
ATOM 930 N N . LYS A 1 121 ? 10.056 -15.851 0.479 1.00 95.81 121 LYS A N 1
ATOM 931 C CA . LYS A 1 121 ? 11.401 -15.474 0.020 1.00 95.81 121 LYS A CA 1
ATOM 932 C C . LYS A 1 121 ? 11.784 -14.077 0.503 1.00 95.81 121 LYS A C 1
ATOM 934 O O . LYS A 1 121 ? 10.914 -13.225 0.763 1.00 95.81 121 LYS A O 1
ATOM 939 N N . ASP A 1 122 ? 13.081 -13.815 0.584 1.00 95.38 122 ASP A N 1
ATOM 940 C CA . ASP A 1 122 ? 13.576 -12.479 0.901 1.00 95.38 122 ASP A CA 1
ATOM 941 C C . ASP A 1 122 ? 13.409 -11.545 -0.295 1.00 95.38 122 ASP A C 1
ATOM 943 O O . ASP A 1 122 ? 13.464 -11.933 -1.463 1.00 95.38 122 ASP A O 1
ATOM 947 N N . LYS A 1 123 ? 13.141 -10.268 -0.018 1.00 94.31 123 LYS A N 1
ATOM 948 C CA . LYS A 1 123 ? 12.812 -9.309 -1.083 1.00 94.31 123 LYS A CA 1
ATOM 949 C C . LYS A 1 123 ? 14.012 -9.034 -1.994 1.00 94.31 123 LYS A C 1
ATOM 951 O O . LYS A 1 123 ? 13.814 -8.676 -3.152 1.00 94.31 123 LYS A O 1
ATOM 956 N N . GLU A 1 124 ? 15.222 -9.222 -1.479 1.00 96.38 124 GLU A N 1
ATOM 957 C CA . GLU A 1 124 ? 16.493 -9.149 -2.194 1.00 96.38 124 GLU A CA 1
ATOM 958 C C . GLU A 1 124 ? 16.625 -10.278 -3.226 1.00 96.38 124 GLU A C 1
ATOM 960 O O . GLU A 1 124 ? 17.162 -10.046 -4.305 1.00 96.38 124 GLU A O 1
ATOM 965 N N . GLU A 1 125 ? 16.069 -11.461 -2.950 1.00 97.19 125 GLU A N 1
ATOM 966 C CA . GLU A 1 125 ? 16.042 -12.596 -3.885 1.00 97.19 125 GLU A CA 1
ATOM 967 C C . GLU A 1 125 ? 14.960 -12.424 -4.960 1.00 97.19 125 GLU A C 1
ATOM 969 O O . GLU A 1 125 ? 15.128 -12.836 -6.107 1.00 97.19 125 GLU A O 1
ATOM 974 N N . VAL A 1 126 ? 13.836 -11.797 -4.600 1.00 98.19 126 VAL A N 1
ATOM 975 C CA . VAL A 1 126 ? 12.692 -11.593 -5.505 1.00 98.19 126 VAL A CA 1
ATOM 976 C C . VAL A 1 126 ? 12.895 -10.381 -6.422 1.00 98.19 126 VAL A C 1
ATOM 978 O O . VAL A 1 126 ? 12.420 -10.376 -7.559 1.00 98.19 126 VAL A O 1
ATOM 981 N N . GLN A 1 127 ? 13.621 -9.351 -5.971 1.00 98.50 127 GLN A N 1
ATOM 982 C CA . GLN A 1 127 ? 13.845 -8.119 -6.735 1.00 98.50 127 GLN A CA 1
ATOM 983 C C . GLN A 1 127 ? 14.430 -8.371 -8.143 1.00 98.50 127 GLN A C 1
ATOM 985 O O . GLN A 1 127 ? 13.869 -7.822 -9.093 1.00 98.50 127 GLN A O 1
ATOM 990 N N . PRO A 1 128 ? 15.486 -9.190 -8.340 1.00 98.44 128 PRO A N 1
ATOM 991 C CA . PRO A 1 128 ? 16.027 -9.479 -9.671 1.00 98.44 128 PRO A CA 1
ATOM 992 C C . PRO A 1 128 ? 15.007 -10.107 -10.628 1.00 98.44 128 PRO A C 1
ATOM 994 O O . PRO A 1 128 ? 15.007 -9.774 -11.810 1.00 98.44 128 PRO A O 1
ATOM 997 N N . ILE A 1 129 ? 14.106 -10.953 -10.119 1.00 98.50 129 ILE A N 1
ATOM 998 C CA . ILE A 1 129 ? 13.052 -11.607 -10.911 1.00 98.50 129 ILE A CA 1
ATOM 999 C C . ILE A 1 129 ? 12.071 -10.555 -11.446 1.00 98.50 129 ILE A C 1
ATOM 1001 O O . ILE A 1 129 ? 11.761 -10.529 -12.637 1.00 98.50 129 ILE A O 1
ATOM 1005 N N . ILE A 1 130 ? 11.638 -9.629 -10.581 1.00 98.62 130 ILE A N 1
ATOM 1006 C CA . ILE A 1 130 ? 10.744 -8.523 -10.963 1.00 98.62 130 ILE A CA 1
ATOM 1007 C C . ILE A 1 130 ? 11.427 -7.608 -11.987 1.00 98.62 130 ILE A C 1
ATOM 1009 O O . ILE A 1 130 ? 10.797 -7.192 -12.959 1.00 98.62 130 ILE A O 1
ATOM 1013 N N . LEU A 1 131 ? 12.712 -7.293 -11.788 1.00 98.56 131 LEU A N 1
ATOM 1014 C CA . LEU A 1 131 ? 13.477 -6.450 -12.711 1.00 98.56 131 LEU A CA 1
ATOM 1015 C C . LEU A 1 131 ? 13.646 -7.114 -14.077 1.00 98.56 131 LEU A C 1
ATOM 1017 O O . LEU A 1 131 ? 13.454 -6.451 -15.093 1.00 98.56 131 LEU A O 1
ATOM 1021 N N . GLN A 1 132 ? 13.953 -8.411 -14.118 1.00 98.19 132 GLN A N 1
ATOM 1022 C CA . GLN A 1 132 ? 14.065 -9.151 -15.372 1.00 98.19 132 GLN A CA 1
ATOM 1023 C C . GLN A 1 132 ? 12.769 -9.047 -16.183 1.00 98.19 132 GLN A C 1
ATOM 1025 O O . GLN A 1 132 ? 12.808 -8.773 -17.381 1.00 98.19 132 GLN A O 1
ATOM 1030 N N . GLU A 1 133 ? 11.619 -9.219 -15.535 1.00 98.12 133 GLU A N 1
ATOM 1031 C CA . GLU A 1 133 ? 10.325 -9.124 -16.206 1.00 98.12 133 GLU A CA 1
ATOM 1032 C C . GLU A 1 133 ? 9.979 -7.687 -16.627 1.00 98.12 133 GLU A C 1
ATOM 1034 O O . GLU A 1 133 ? 9.444 -7.462 -17.715 1.00 98.12 133 GLU A O 1
ATOM 1039 N N . LEU A 1 134 ? 10.360 -6.694 -15.818 1.00 98.12 134 LEU A N 1
ATOM 1040 C CA . LEU A 1 134 ? 10.221 -5.280 -16.164 1.00 98.12 134 LEU A CA 1
ATOM 1041 C C . LEU A 1 134 ? 11.006 -4.928 -17.433 1.00 98.12 134 LEU A C 1
ATOM 1043 O O . LEU A 1 134 ? 10.457 -4.269 -18.313 1.00 98.12 134 LEU A O 1
ATOM 1047 N N . TYR A 1 135 ? 12.258 -5.377 -17.549 1.00 97.62 135 TYR A N 1
ATOM 1048 C CA . TYR A 1 135 ? 13.098 -5.106 -18.720 1.00 97.62 135 TYR A CA 1
ATOM 1049 C C . TYR A 1 135 ? 12.628 -5.851 -19.974 1.00 97.62 135 TYR A C 1
ATOM 1051 O O . TYR A 1 135 ? 12.766 -5.317 -21.069 1.00 97.62 135 TYR A O 1
ATOM 1059 N N . LYS A 1 136 ? 11.996 -7.026 -19.851 1.00 96.81 136 LYS A N 1
ATOM 1060 C CA . LYS A 1 136 ? 11.302 -7.650 -20.996 1.00 96.81 136 LYS A CA 1
ATOM 1061 C C . LYS A 1 136 ? 10.127 -6.798 -21.473 1.00 96.81 136 LYS A C 1
ATOM 1063 O O . LYS A 1 136 ? 9.924 -6.641 -22.672 1.00 96.81 136 LYS A O 1
ATOM 1068 N N . MET A 1 137 ? 9.354 -6.246 -20.536 1.00 95.69 137 MET A N 1
ATOM 1069 C CA . MET A 1 137 ? 8.187 -5.414 -20.842 1.00 95.69 137 MET A CA 1
ATOM 1070 C C . MET A 1 137 ? 8.571 -4.028 -21.381 1.00 95.69 137 MET A C 1
ATOM 1072 O O . MET A 1 137 ? 7.837 -3.454 -22.186 1.00 95.69 137 MET A O 1
ATOM 1076 N N . LEU A 1 138 ? 9.692 -3.476 -20.914 1.00 95.88 138 LEU A N 1
ATOM 1077 C CA . LEU A 1 138 ? 10.215 -2.158 -21.268 1.00 95.88 138 LEU A CA 1
ATOM 1078 C C . LEU A 1 138 ? 11.697 -2.281 -21.678 1.00 95.88 138 LEU A C 1
ATOM 1080 O O . LEU A 1 138 ? 12.574 -1.860 -20.924 1.00 95.88 138 LEU A O 1
ATOM 1084 N N . PRO A 1 139 ? 11.998 -2.821 -22.875 1.00 94.12 139 PRO A N 1
ATOM 1085 C CA . PRO A 1 139 ? 13.373 -3.123 -23.292 1.00 94.12 139 PRO A CA 1
ATOM 1086 C C . PRO A 1 139 ? 14.270 -1.888 -23.437 1.00 94.12 139 PRO A C 1
ATOM 1088 O O . PRO A 1 139 ? 15.484 -1.995 -23.319 1.00 94.12 139 PRO A O 1
ATOM 1091 N N . GLY A 1 140 ? 13.685 -0.707 -23.662 1.00 93.25 140 GLY A N 1
ATOM 1092 C CA . GLY A 1 140 ? 14.408 0.568 -23.722 1.00 93.25 140 GLY A CA 1
ATOM 1093 C C . GLY A 1 140 ? 14.491 1.316 -22.388 1.00 93.25 140 GLY A C 1
ATOM 1094 O O . GLY A 1 140 ? 14.818 2.501 -22.390 1.00 93.25 140 GLY A O 1
ATOM 1095 N N . LEU A 1 141 ? 14.120 0.692 -21.264 1.00 96.44 141 LEU A N 1
ATOM 1096 C CA . LEU A 1 141 ? 14.205 1.342 -19.957 1.00 96.44 141 LEU A CA 1
ATOM 1097 C C . LEU A 1 141 ? 15.687 1.582 -19.600 1.00 96.44 141 LEU A C 1
ATOM 1099 O O . LEU A 1 141 ? 16.477 0.643 -19.674 1.00 96.44 141 LEU A O 1
ATOM 1103 N N . PRO A 1 142 ? 16.091 2.800 -19.197 1.00 95.31 142 PRO A N 1
ATOM 1104 C CA . PRO A 1 142 ? 17.472 3.055 -18.789 1.00 95.31 142 PRO A CA 1
ATOM 1105 C C . PRO A 1 142 ? 17.878 2.293 -17.521 1.00 95.31 142 PRO A C 1
ATOM 1107 O O . PRO A 1 142 ? 17.059 1.663 -16.845 1.00 95.31 142 PRO A O 1
ATOM 1110 N N . GLN A 1 143 ? 19.158 2.368 -17.161 1.00 95.50 143 GLN A N 1
ATOM 1111 C CA . GLN A 1 143 ? 19.624 1.856 -15.876 1.00 95.50 143 GLN A CA 1
ATOM 1112 C C . GLN A 1 143 ? 19.216 2.820 -14.742 1.00 95.50 143 GLN A C 1
ATOM 1114 O O . GLN A 1 143 ? 19.468 4.023 -14.844 1.00 95.50 143 GLN A O 1
ATOM 1119 N N . PRO A 1 144 ? 18.604 2.333 -13.648 1.00 97.62 144 PRO A N 1
ATOM 1120 C CA . PRO A 1 144 ? 18.362 3.148 -12.463 1.00 97.62 144 PRO A CA 1
ATOM 1121 C C . PRO A 1 144 ? 19.656 3.376 -11.666 1.00 97.62 144 PRO A C 1
ATOM 1123 O O . PRO A 1 144 ? 20.516 2.501 -11.586 1.00 97.62 144 PRO A O 1
ATOM 1126 N N . ILE A 1 145 ? 19.752 4.522 -10.991 1.00 97.75 145 ILE A N 1
ATOM 1127 C CA . ILE A 1 145 ? 20.821 4.825 -10.018 1.00 97.75 145 ILE A CA 1
ATOM 1128 C C . ILE A 1 145 ? 20.536 4.249 -8.631 1.00 97.75 145 ILE A C 1
ATOM 1130 O O . ILE A 1 145 ? 21.441 4.091 -7.818 1.00 97.75 145 ILE A O 1
ATOM 1134 N N . SER A 1 146 ? 19.270 3.957 -8.331 1.00 97.94 146 SER A N 1
ATOM 1135 C CA . SER A 1 146 ? 18.868 3.357 -7.064 1.00 97.94 146 SER A CA 1
ATOM 1136 C C . SER A 1 146 ? 17.586 2.556 -7.236 1.00 97.94 146 SER A C 1
ATOM 1138 O O . SER A 1 146 ? 16.703 2.925 -8.014 1.00 97.94 146 SER A O 1
ATOM 1140 N N . ILE A 1 147 ? 17.483 1.457 -6.493 1.00 98.44 147 ILE A N 1
ATOM 1141 C CA . ILE A 1 147 ? 16.331 0.561 -6.498 1.00 98.44 147 ILE A CA 1
ATOM 1142 C C . ILE A 1 147 ? 15.941 0.283 -5.050 1.00 98.44 147 ILE A C 1
ATOM 1144 O O . ILE A 1 147 ? 16.791 -0.004 -4.209 1.00 98.44 147 ILE A O 1
ATOM 1148 N N . LYS A 1 148 ? 14.642 0.347 -4.760 1.00 98.12 148 LYS A N 1
ATOM 1149 C CA . LYS A 1 148 ? 14.074 -0.023 -3.466 1.00 98.12 148 LYS A CA 1
ATOM 1150 C C . LYS A 1 148 ? 12.957 -1.035 -3.663 1.00 98.12 148 LYS A C 1
ATOM 1152 O O . LYS A 1 148 ? 11.901 -0.696 -4.191 1.00 98.12 148 LYS A O 1
ATOM 1157 N N . CYS A 1 149 ? 13.168 -2.253 -3.179 1.00 97.81 149 CYS A N 1
ATOM 1158 C CA . CYS A 1 149 ? 12.131 -3.275 -3.105 1.00 97.81 149 CYS A CA 1
ATOM 1159 C C . CYS A 1 149 ? 11.438 -3.265 -1.734 1.00 97.81 149 CYS A C 1
ATOM 1161 O O . CYS A 1 149 ? 12.072 -3.106 -0.679 1.00 97.81 149 CYS A O 1
ATOM 1163 N N . GLN A 1 150 ? 10.121 -3.448 -1.755 1.00 97.38 150 GLN A N 1
ATOM 1164 C CA . GLN A 1 150 ? 9.264 -3.573 -0.588 1.00 97.38 150 GLN A CA 1
ATOM 1165 C C . GLN A 1 150 ? 8.361 -4.800 -0.727 1.00 97.38 150 GLN A C 1
ATOM 1167 O O . GLN A 1 150 ? 7.612 -4.923 -1.695 1.00 97.38 150 GLN A O 1
ATOM 1172 N N . LYS A 1 151 ? 8.394 -5.673 0.284 1.00 96.25 151 LYS A N 1
ATOM 1173 C CA . LYS A 1 151 ? 7.473 -6.805 0.431 1.00 96.25 151 LYS A CA 1
ATOM 1174 C C . LYS A 1 151 ? 6.273 -6.382 1.276 1.00 96.25 151 LYS A C 1
ATOM 1176 O O . LYS A 1 151 ? 6.440 -5.942 2.414 1.00 96.25 151 LYS A O 1
ATOM 1181 N N . TRP A 1 152 ? 5.071 -6.532 0.735 1.00 94.88 152 TRP A N 1
ATOM 1182 C CA . TRP A 1 152 ? 3.805 -6.320 1.431 1.00 94.88 152 TRP A CA 1
ATOM 1183 C C . TRP A 1 152 ? 3.152 -7.677 1.682 1.00 94.88 152 TRP A C 1
ATOM 1185 O O . TRP A 1 152 ? 2.389 -8.169 0.852 1.00 94.88 152 TRP A O 1
ATOM 1195 N N . ARG A 1 153 ? 3.469 -8.296 2.828 1.00 93.88 153 ARG A N 1
ATOM 1196 C CA . ARG A 1 153 ? 2.856 -9.571 3.249 1.00 93.88 153 ARG A CA 1
ATOM 1197 C C . ARG A 1 153 ? 1.339 -9.445 3.388 1.00 93.88 153 ARG A C 1
ATOM 1199 O O . ARG A 1 153 ? 0.614 -10.315 2.928 1.00 93.88 153 ARG A O 1
ATOM 1206 N N . TYR A 1 154 ? 0.891 -8.338 3.972 1.00 91.25 154 TYR A N 1
ATOM 1207 C CA . TYR A 1 154 ? -0.515 -7.979 4.111 1.00 91.25 154 TYR A CA 1
ATOM 1208 C C . TYR A 1 154 ? -0.767 -6.734 3.256 1.00 91.25 154 TYR A C 1
ATOM 1210 O O . TYR A 1 154 ? -0.603 -5.611 3.724 1.00 91.25 154 TYR A O 1
ATOM 1218 N N . SER A 1 155 ? -1.029 -6.933 1.960 1.00 92.94 155 SER A N 1
ATOM 1219 C CA . SER A 1 155 ? -1.164 -5.838 0.992 1.00 92.94 155 SER A CA 1
ATOM 1220 C C . SER A 1 155 ? -2.576 -5.261 0.964 1.00 92.94 155 SER A C 1
ATOM 1222 O O . SER A 1 155 ? -2.734 -4.053 1.096 1.00 92.94 155 SER A O 1
ATOM 1224 N N . GLN A 1 156 ? -3.582 -6.098 0.712 1.00 93.12 156 GLN A N 1
ATOM 1225 C CA . GLN A 1 156 ? -4.991 -5.698 0.664 1.00 93.12 156 GLN A CA 1
ATOM 1226 C C . GLN A 1 156 ? -5.850 -6.832 1.210 1.00 93.12 156 GLN A C 1
ATOM 1228 O O . GLN A 1 156 ? -5.610 -7.988 0.851 1.00 93.12 156 GLN A O 1
ATOM 1233 N N . VAL A 1 157 ? -6.831 -6.511 2.047 1.00 92.56 157 VAL A N 1
ATOM 1234 C CA . VAL A 1 157 ? -7.821 -7.453 2.562 1.00 92.56 157 VAL A CA 1
ATOM 1235 C C . VAL A 1 157 ? -8.629 -8.034 1.399 1.00 92.56 157 VAL A C 1
ATOM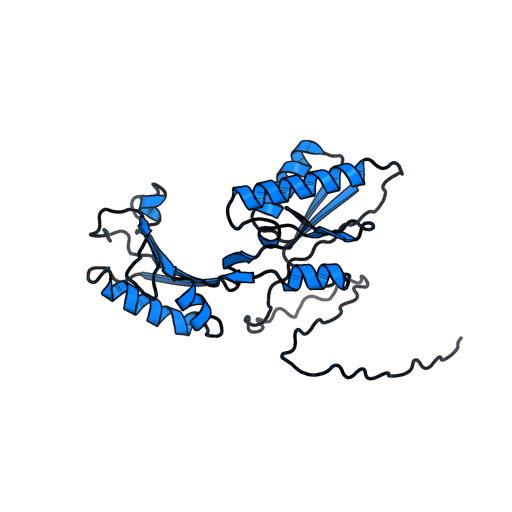 1237 O O . VAL A 1 157 ? -9.077 -7.314 0.507 1.00 92.56 157 VAL A O 1
ATOM 1240 N N . LEU A 1 158 ? -8.761 -9.354 1.391 1.00 92.56 158 LEU A N 1
ATOM 1241 C CA . LEU A 1 158 ? -9.606 -10.125 0.479 1.00 92.56 158 LEU A CA 1
ATOM 1242 C C . LEU A 1 158 ? -10.888 -10.563 1.185 1.00 92.56 158 LEU A C 1
ATOM 1244 O O . LEU A 1 158 ? -11.967 -10.489 0.608 1.00 92.56 158 LEU A O 1
ATOM 1248 N N . THR A 1 159 ? -10.758 -10.963 2.449 1.00 92.56 159 THR A N 1
ATOM 1249 C CA . THR A 1 159 ? -11.874 -11.352 3.313 1.00 92.56 159 THR A CA 1
ATOM 1250 C C . THR A 1 159 ? -11.776 -10.552 4.597 1.00 92.56 159 THR A C 1
ATOM 1252 O O . THR A 1 159 ? -10.777 -10.670 5.306 1.00 92.56 159 THR A O 1
ATOM 1255 N N . SER A 1 160 ? -12.782 -9.727 4.879 1.00 90.56 160 SER A N 1
ATOM 1256 C CA . SER A 1 160 ? -12.853 -8.906 6.087 1.00 90.56 160 SER A CA 1
ATOM 1257 C C . SER A 1 160 ? -13.376 -9.691 7.293 1.00 90.56 160 SER A C 1
ATOM 1259 O O . SER A 1 160 ? -13.865 -10.818 7.177 1.00 90.56 160 SER A O 1
ATOM 1261 N N . VAL A 1 161 ? -13.255 -9.096 8.480 1.00 89.38 161 VAL A N 1
ATOM 1262 C CA . VAL A 1 161 ? -13.817 -9.644 9.718 1.00 89.38 161 VAL A CA 1
ATOM 1263 C C . VAL A 1 161 ? -15.346 -9.725 9.593 1.00 89.38 161 VAL A C 1
ATOM 1265 O O . VAL A 1 161 ? -15.982 -8.704 9.320 1.00 89.38 161 VAL A O 1
ATOM 1268 N N . PRO A 1 162 ? -15.963 -10.897 9.829 1.00 86.56 162 PRO A N 1
ATOM 1269 C CA . PRO A 1 162 ? -17.412 -11.042 9.738 1.00 86.56 162 PRO A CA 1
ATOM 1270 C C . PRO A 1 162 ? -18.127 -10.290 10.868 1.00 86.56 162 PRO A C 1
ATOM 1272 O O . PRO A 1 162 ? -17.644 -10.244 12.001 1.00 86.56 162 PRO A O 1
ATOM 1275 N N . ASP A 1 163 ? -19.298 -9.732 10.555 1.00 87.44 163 ASP A N 1
ATOM 1276 C CA . ASP A 1 163 ? -20.254 -9.134 11.503 1.00 87.44 163 ASP A CA 1
ATOM 1277 C C . ASP A 1 163 ? -19.726 -7.950 12.340 1.00 87.44 163 ASP A C 1
ATOM 1279 O O . ASP A 1 163 ? -20.359 -7.534 13.308 1.00 87.44 163 ASP A O 1
ATOM 1283 N N . CYS A 1 164 ? -18.570 -7.381 11.980 1.00 83.62 164 CYS A N 1
ATOM 1284 C CA . CYS A 1 164 ? -17.910 -6.290 12.709 1.00 83.62 164 CYS A CA 1
ATOM 1285 C C . CYS A 1 164 ? -17.493 -5.142 11.764 1.00 83.62 164 CYS A C 1
ATOM 1287 O O . CYS A 1 164 ? -16.296 -4.876 11.614 1.00 83.62 164 CYS A O 1
ATOM 1289 N N . PRO A 1 165 ? -18.441 -4.459 11.088 1.00 86.31 165 PRO A N 1
ATOM 1290 C CA . PRO A 1 165 ? -18.107 -3.458 10.080 1.00 86.31 165 PRO A CA 1
ATOM 1291 C C . PRO A 1 165 ? -17.379 -2.251 10.692 1.00 86.31 165 PRO A C 1
ATOM 1293 O O . PRO A 1 165 ? -17.879 -1.531 11.563 1.00 86.31 165 PRO A O 1
ATOM 1296 N N . GLY A 1 166 ? -16.164 -2.022 10.210 1.00 88.06 166 GLY A N 1
ATOM 1297 C CA . GLY A 1 166 ? -15.300 -0.897 10.547 1.00 88.06 166 GLY A CA 1
ATOM 1298 C C . GLY A 1 166 ? -14.556 -1.006 11.880 1.00 88.06 166 GLY A C 1
ATOM 1299 O O . GLY A 1 166 ? -13.537 -0.331 12.025 1.00 88.06 166 GLY A O 1
ATOM 1300 N N . GLN A 1 167 ? -15.002 -1.819 12.841 1.00 91.31 167 GLN A N 1
ATOM 1301 C CA . GLN A 1 167 ? -14.327 -1.970 14.137 1.00 91.31 167 GLN A CA 1
ATOM 1302 C C . GLN A 1 167 ? -14.779 -3.219 14.907 1.00 91.31 167 GLN A C 1
ATOM 1304 O O . GLN A 1 167 ? -15.872 -3.731 14.678 1.00 91.31 167 GLN A O 1
ATOM 1309 N N . MET A 1 168 ? -13.974 -3.641 15.883 1.00 88.94 168 MET A N 1
ATOM 1310 C CA . MET A 1 168 ? -14.348 -4.624 16.905 1.00 88.94 168 MET A CA 1
ATOM 1311 C C . MET A 1 168 ? -13.939 -4.129 18.293 1.00 88.94 168 MET A C 1
ATOM 1313 O O . MET A 1 168 ? -12.750 -3.938 18.557 1.00 88.94 168 MET A O 1
ATOM 1317 N N . THR A 1 169 ? -14.898 -3.995 19.210 1.00 88.50 169 THR A N 1
ATOM 1318 C CA . THR A 1 169 ? -14.599 -3.791 20.631 1.00 88.50 169 THR A CA 1
ATOM 1319 C C . THR A 1 169 ? -14.079 -5.101 21.212 1.00 88.50 169 THR A C 1
ATOM 1321 O O . THR A 1 169 ? -14.785 -6.107 21.252 1.00 88.50 169 THR A O 1
ATOM 1324 N N . VAL A 1 170 ? -12.820 -5.093 21.640 1.00 83.81 170 VAL A N 1
ATOM 1325 C CA . VAL A 1 170 ? -12.148 -6.255 22.228 1.00 83.81 170 VAL A CA 1
ATOM 1326 C 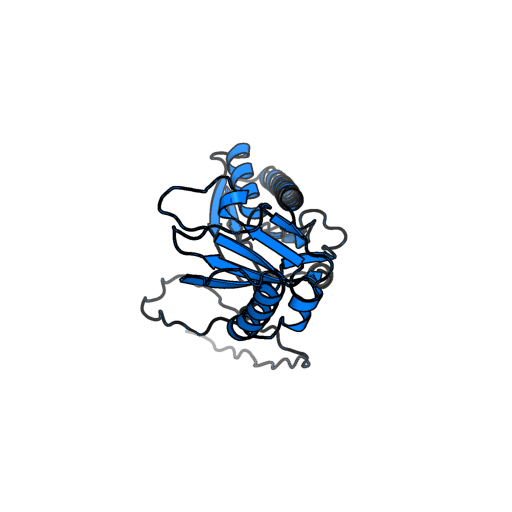C . VAL A 1 170 ? -12.364 -6.311 23.736 1.00 83.81 170 VAL A C 1
ATOM 1328 O O . VAL A 1 170 ? -12.619 -7.384 24.276 1.00 83.81 170 VAL A O 1
ATOM 1331 N N . LEU A 1 171 ? -12.289 -5.159 24.407 1.00 79.44 171 LEU A N 1
ATOM 1332 C CA . LEU A 1 171 ? -12.533 -5.006 25.844 1.00 79.44 171 LEU A CA 1
ATOM 1333 C C . LEU A 1 171 ? -13.353 -3.741 26.079 1.00 79.44 171 LEU A C 1
ATOM 1335 O O . LEU A 1 171 ? -13.040 -2.703 25.502 1.00 79.44 171 LEU A O 1
ATOM 1339 N N . ASP A 1 172 ? -14.339 -3.795 26.971 1.00 80.50 172 ASP A N 1
ATOM 1340 C CA . ASP A 1 172 ? -15.130 -2.613 27.336 1.00 80.50 172 ASP A CA 1
ATOM 1341 C C . ASP A 1 172 ? -14.421 -1.733 28.374 1.00 80.50 172 ASP A C 1
ATOM 1343 O O . ASP A 1 172 ? -14.549 -0.505 28.366 1.00 80.50 172 ASP A O 1
ATOM 1347 N N . ARG A 1 173 ? -13.666 -2.348 29.298 1.00 76.75 173 ARG A N 1
ATOM 1348 C CA . ARG A 1 173 ? -12.964 -1.654 30.389 1.00 76.75 173 ARG A CA 1
ATOM 1349 C C . ARG A 1 173 ? -11.616 -2.325 30.716 1.00 76.75 173 ARG A C 1
ATOM 1351 O O . ARG A 1 173 ? -11.623 -3.447 31.212 1.00 76.75 173 ARG A O 1
ATOM 1358 N N . PRO A 1 174 ? -10.471 -1.636 30.523 1.00 76.50 174 PRO A N 1
ATOM 1359 C CA . PRO A 1 174 ? -10.332 -0.391 29.764 1.00 76.50 174 PRO A CA 1
ATOM 1360 C C . PRO A 1 174 ? -10.752 -0.607 28.305 1.00 76.50 174 PRO A C 1
ATOM 1362 O O . PRO A 1 174 ? -10.487 -1.667 27.745 1.00 76.50 174 PRO A O 1
ATOM 1365 N N . LEU A 1 175 ? -11.399 0.396 27.705 1.00 80.62 175 LEU A N 1
ATOM 1366 C CA . LEU A 1 175 ? -11.899 0.283 26.338 1.00 80.62 175 LEU A CA 1
ATOM 1367 C C . LEU A 1 175 ? -10.748 -0.017 25.367 1.00 80.62 175 LEU A C 1
ATOM 1369 O O . LEU A 1 175 ? -9.782 0.745 25.294 1.00 80.62 175 LEU A O 1
ATOM 1373 N N . LEU A 1 176 ? -10.881 -1.103 24.613 1.00 80.00 176 LEU A N 1
ATOM 1374 C CA . LEU A 1 176 ? -9.978 -1.518 23.548 1.00 80.00 176 LEU A CA 1
ATOM 1375 C C . LEU A 1 176 ? -10.794 -1.814 22.298 1.00 80.00 176 LEU A C 1
ATOM 1377 O O . LEU A 1 176 ? -11.676 -2.666 22.321 1.00 80.00 176 LEU A O 1
ATOM 1381 N N . VAL A 1 177 ? -10.459 -1.133 21.206 1.00 84.00 177 VAL A N 1
ATOM 1382 C CA . VAL A 1 177 ? -11.139 -1.271 19.919 1.00 84.00 177 VAL A CA 1
ATOM 1383 C C . VAL A 1 177 ? -10.106 -1.562 18.835 1.00 84.00 177 VAL A C 1
ATOM 1385 O O . VAL A 1 177 ? -9.123 -0.832 18.699 1.00 84.00 177 VAL A O 1
ATOM 1388 N N . CYS A 1 178 ? -10.327 -2.623 18.065 1.00 86.06 178 CYS A N 1
ATOM 1389 C CA . CYS A 1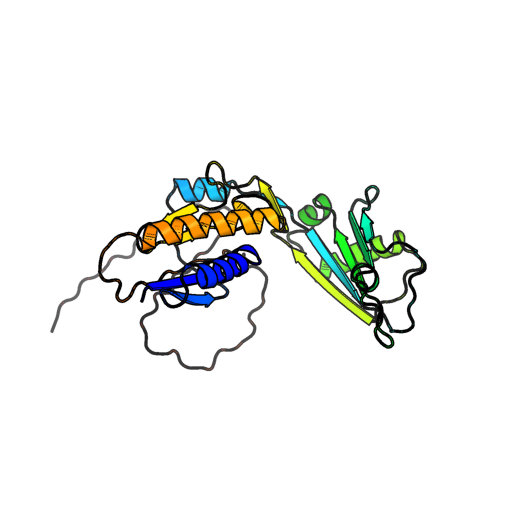 178 ? -9.594 -2.912 16.839 1.00 86.06 178 CYS A CA 1
ATOM 1390 C C . CYS A 1 178 ? -10.271 -2.225 15.651 1.00 86.06 178 CYS A C 1
ATOM 1392 O O . CYS A 1 178 ? -11.494 -2.138 15.582 1.00 86.06 178 CYS A O 1
ATOM 1394 N N . CYS A 1 179 ? -9.464 -1.727 14.720 1.00 88.44 179 CYS A N 1
ATOM 1395 C CA . CYS A 1 179 ? -9.913 -1.025 13.523 1.00 88.44 179 CYS A CA 1
ATOM 1396 C C . CYS A 1 179 ? -8.866 -1.163 12.414 1.00 88.44 179 CYS A C 1
ATOM 1398 O O . CYS A 1 179 ? -7.789 -1.715 12.644 1.00 88.44 179 CYS A O 1
ATOM 1400 N N . GLY A 1 180 ? -9.179 -0.664 11.223 1.00 87.19 180 GLY A N 1
ATOM 1401 C CA . GLY A 1 180 ? -8.341 -0.791 10.038 1.00 87.19 180 GLY A CA 1
ATOM 1402 C C . GLY A 1 180 ? -9.080 -1.459 8.888 1.00 87.19 180 GLY A C 1
ATOM 1403 O O . GLY A 1 180 ? -10.269 -1.770 8.978 1.00 87.19 180 GLY A O 1
ATOM 1404 N N . ASP A 1 181 ? -8.353 -1.687 7.803 1.00 88.88 181 ASP A N 1
ATOM 1405 C CA . ASP A 1 181 ? -8.904 -2.259 6.577 1.00 88.88 181 ASP A CA 1
ATOM 1406 C C . ASP A 1 181 ? -9.437 -3.689 6.754 1.00 88.88 181 ASP A C 1
ATOM 1408 O O . ASP A 1 181 ? -10.410 -4.041 6.096 1.00 88.88 181 ASP A O 1
ATOM 1412 N N . ALA A 1 182 ? -8.901 -4.467 7.705 1.00 90.19 182 ALA A N 1
ATOM 1413 C CA . ALA A 1 182 ? -9.410 -5.789 8.093 1.00 90.19 182 ALA A CA 1
ATOM 1414 C C . ALA A 1 182 ? -10.922 -5.801 8.370 1.00 90.19 182 ALA A C 1
ATOM 1416 O O . ALA A 1 182 ? -11.589 -6.805 8.145 1.00 90.19 182 ALA A O 1
ATOM 1417 N N . PHE A 1 183 ? -11.459 -4.696 8.887 1.00 91.38 183 PHE A N 1
ATOM 1418 C CA . PHE A 1 183 ? -12.863 -4.567 9.278 1.00 91.38 183 PHE A CA 1
ATOM 1419 C C . PHE A 1 183 ? -13.725 -3.963 8.169 1.00 91.38 183 PHE A C 1
ATOM 1421 O O . PHE A 1 183 ? -14.914 -3.729 8.374 1.00 91.38 183 PHE A O 1
ATOM 1428 N N . ASN A 1 184 ? -13.133 -3.645 7.018 1.00 89.75 184 ASN A N 1
ATOM 1429 C CA . ASN A 1 184 ? -13.835 -3.040 5.903 1.00 89.75 184 ASN A CA 1
ATOM 1430 C C . ASN A 1 184 ? -13.171 -3.433 4.573 1.00 89.75 184 ASN A C 1
ATOM 1432 O O . ASN A 1 184 ? -13.263 -4.590 4.168 1.00 89.75 184 ASN A O 1
ATOM 1436 N N . HIS A 1 185 ? -12.494 -2.498 3.904 1.00 91.00 185 HIS A N 1
ATOM 1437 C CA . HIS A 1 185 ? -11.816 -2.725 2.634 1.00 91.00 185 HIS A CA 1
ATOM 1438 C C . HIS A 1 185 ? -10.543 -1.861 2.512 1.00 91.00 185 HIS A C 1
ATOM 1440 O O . HIS A 1 185 ? -10.447 -0.782 3.102 1.00 91.00 185 HIS A O 1
ATOM 1446 N N . SER A 1 186 ? -9.543 -2.332 1.757 1.00 91.19 186 SER A N 1
ATOM 1447 C CA . SER A 1 186 ? -8.205 -1.710 1.665 1.00 91.19 186 SER A CA 1
ATOM 1448 C C . SER A 1 186 ? -8.126 -0.572 0.645 1.00 91.19 186 SER A C 1
ATOM 1450 O O . SER A 1 186 ? -7.401 -0.650 -0.352 1.00 91.19 186 SER A O 1
ATOM 1452 N N . ASN A 1 187 ? -8.862 0.505 0.901 1.00 92.38 187 ASN A N 1
ATOM 1453 C CA . ASN A 1 187 ? -8.699 1.790 0.223 1.00 92.38 187 ASN A CA 1
ATOM 1454 C C . ASN A 1 187 ? -8.814 2.946 1.243 1.00 92.38 187 ASN A C 1
ATOM 1456 O O . ASN A 1 187 ? -8.871 2.726 2.456 1.00 92.38 187 ASN A O 1
ATOM 1460 N N . PHE A 1 188 ? -8.812 4.184 0.747 1.00 92.25 188 PHE A N 1
ATOM 1461 C CA . PHE A 1 188 ? -8.939 5.370 1.591 1.00 92.25 188 PHE A CA 1
ATOM 1462 C C . PHE A 1 188 ? -10.283 5.424 2.336 1.00 92.25 188 PHE A C 1
ATOM 1464 O O . PHE A 1 188 ? -10.292 5.627 3.552 1.00 92.25 188 PHE A O 1
ATOM 1471 N N . ASP A 1 189 ? -11.392 5.207 1.630 1.00 94.75 189 ASP A N 1
ATOM 1472 C CA . ASP A 1 189 ? -12.744 5.306 2.188 1.00 94.75 189 ASP A CA 1
ATOM 1473 C C . ASP A 1 189 ? -12.979 4.250 3.267 1.00 94.75 189 ASP A C 1
ATOM 1475 O O . ASP A 1 189 ? -13.420 4.584 4.364 1.00 94.75 189 ASP A O 1
ATOM 1479 N N . GLY A 1 190 ? -12.553 3.008 3.041 1.00 92.75 190 GLY A N 1
ATOM 1480 C CA . GLY A 1 190 ? -12.648 1.938 4.028 1.00 92.75 190 GLY A CA 1
ATOM 1481 C C . GLY A 1 190 ? -11.879 2.252 5.312 1.00 92.75 190 GLY A C 1
ATOM 1482 O O . GLY A 1 190 ? -12.368 1.990 6.417 1.00 92.75 190 GLY A O 1
ATOM 1483 N N . CYS A 1 191 ? -10.714 2.899 5.189 1.00 90.25 191 CYS A N 1
ATOM 1484 C CA . CYS A 1 191 ? -9.968 3.406 6.341 1.00 90.25 191 CYS A CA 1
ATOM 1485 C C . CYS A 1 191 ? -10.719 4.538 7.063 1.00 90.25 191 CYS A C 1
ATOM 1487 O O . CYS A 1 191 ? -10.762 4.561 8.296 1.00 90.25 191 CYS A O 1
ATOM 1489 N N . ALA A 1 192 ? -11.315 5.471 6.319 1.00 93.56 192 ALA A N 1
ATOM 1490 C CA . ALA A 1 192 ? -12.076 6.588 6.876 1.00 93.56 192 ALA A CA 1
ATOM 1491 C C . ALA A 1 192 ? -13.358 6.127 7.586 1.00 93.56 192 ALA A C 1
ATOM 1493 O O . ALA A 1 192 ? -13.633 6.552 8.709 1.00 93.56 192 ALA A O 1
ATOM 1494 N N . GLU A 1 193 ? -14.106 5.207 6.984 1.00 94.50 193 GLU A N 1
ATOM 1495 C CA . GLU A 1 193 ? -15.297 4.582 7.561 1.00 94.50 193 GLU A CA 1
ATOM 1496 C C . GLU A 1 193 ? -14.964 3.821 8.847 1.00 94.50 193 GLU A C 1
ATOM 1498 O O . GLU A 1 193 ? -15.655 3.970 9.859 1.00 94.50 193 GLU A O 1
ATOM 1503 N N . SER A 1 194 ? -13.858 3.069 8.850 1.00 91.56 194 SER A N 1
ATOM 1504 C CA . SER A 1 194 ? -13.352 2.404 10.052 1.00 91.56 194 SER A CA 1
ATOM 1505 C C . SER A 1 194 ? -13.023 3.416 11.159 1.00 91.56 194 SER A C 1
ATOM 1507 O O . SER A 1 194 ? -13.440 3.239 12.306 1.00 91.56 194 SER A O 1
ATOM 1509 N N . ALA A 1 195 ? -12.371 4.535 10.824 1.00 90.62 195 ALA A N 1
ATOM 1510 C CA . ALA A 1 195 ? -12.056 5.595 11.784 1.00 90.62 195 ALA A CA 1
ATOM 1511 C C . ALA A 1 195 ? -13.320 6.254 12.367 1.00 90.62 195 ALA A C 1
ATOM 1513 O O . ALA A 1 195 ? -13.397 6.490 13.576 1.00 90.62 195 ALA A O 1
ATOM 1514 N N . LEU A 1 196 ? -14.331 6.512 11.533 1.00 93.69 196 LEU A N 1
ATOM 1515 C CA . LEU A 1 196 ? -15.631 7.031 11.969 1.00 93.69 196 LEU A CA 1
ATOM 1516 C C . LEU A 1 196 ? -16.363 6.042 12.886 1.00 93.69 196 LEU A C 1
ATOM 1518 O O . LEU A 1 196 ? -16.995 6.465 13.855 1.00 93.69 196 LEU A O 1
ATOM 1522 N N . SER A 1 197 ? -16.261 4.738 12.619 1.00 93.06 197 SER A N 1
ATOM 1523 C CA . SER A 1 197 ? -16.833 3.693 13.477 1.00 93.06 197 SER A CA 1
ATOM 1524 C C . SER A 1 197 ? -16.210 3.718 14.879 1.00 93.06 197 SER A C 1
ATOM 1526 O O . SER A 1 197 ? -16.927 3.797 15.879 1.00 93.06 197 SER A O 1
ATOM 1528 N N . VAL A 1 198 ? -14.877 3.791 14.968 1.00 88.62 198 VAL A N 1
ATOM 1529 C CA . VAL A 1 198 ? -14.155 3.906 16.251 1.00 88.62 198 VAL A CA 1
ATOM 1530 C C . VAL A 1 198 ? -14.516 5.185 17.002 1.00 88.62 198 VAL A C 1
ATOM 1532 O O . VAL A 1 198 ? -14.736 5.146 18.214 1.00 88.62 198 VAL A O 1
ATOM 1535 N N . LEU A 1 199 ? -14.614 6.319 16.303 1.00 88.38 199 LEU A N 1
ATOM 1536 C CA . LEU A 1 199 ? -15.011 7.591 16.908 1.00 88.38 199 LEU A CA 1
ATOM 1537 C C . LEU A 1 199 ? -16.362 7.475 17.629 1.00 88.38 199 LEU A C 1
ATOM 1539 O O . LEU A 1 199 ? -16.500 7.985 18.740 1.00 88.38 199 LEU A O 1
ATOM 1543 N N . ARG A 1 200 ? -17.348 6.796 17.028 1.00 91.06 200 ARG A N 1
ATOM 1544 C CA . ARG A 1 200 ? -18.673 6.589 17.642 1.00 91.06 200 ARG A CA 1
ATOM 1545 C C . ARG A 1 200 ? -18.571 5.784 18.938 1.00 91.06 200 ARG A C 1
ATOM 1547 O O . ARG A 1 200 ? -19.128 6.211 19.948 1.00 91.06 200 ARG A O 1
ATOM 1554 N N . VAL A 1 201 ? -17.815 4.683 18.931 1.00 88.31 201 VAL A N 1
ATOM 1555 C CA . VAL A 1 201 ? -17.584 3.842 20.123 1.00 88.31 201 VAL A CA 1
ATOM 1556 C C . VAL A 1 201 ? -16.912 4.646 21.239 1.00 88.31 201 VAL A C 1
ATOM 1558 O O . VAL A 1 201 ? -17.359 4.625 22.387 1.00 88.31 201 VAL A O 1
ATOM 1561 N N . LEU A 1 202 ? -15.879 5.422 20.901 1.00 82.94 202 LEU A N 1
ATOM 1562 C CA . LEU A 1 202 ? -15.170 6.267 21.863 1.00 82.94 202 LEU A CA 1
ATOM 1563 C C . LEU A 1 202 ? -16.072 7.366 22.441 1.00 82.94 202 LEU A C 1
ATOM 1565 O O . LEU A 1 202 ? -16.086 7.556 23.657 1.00 82.94 202 LEU A O 1
ATOM 1569 N N . LYS A 1 203 ? -16.856 8.066 21.607 1.00 84.12 203 LYS A N 1
ATOM 1570 C CA . LYS A 1 203 ? -17.809 9.092 22.073 1.00 84.12 203 LYS A CA 1
ATOM 1571 C C . LYS A 1 203 ? -18.833 8.494 23.037 1.00 84.12 203 LYS A C 1
ATOM 1573 O O . LYS A 1 203 ? -19.077 9.082 24.089 1.00 84.12 203 LYS A O 1
ATOM 1578 N N . ALA A 1 204 ? -19.378 7.317 22.731 1.00 85.62 204 ALA A N 1
ATOM 1579 C CA . ALA A 1 204 ? -20.324 6.639 23.614 1.00 85.62 204 ALA A CA 1
ATOM 1580 C C . ALA A 1 204 ? -19.685 6.291 24.970 1.00 85.62 204 ALA A C 1
ATOM 1582 O O . ALA A 1 204 ? -20.234 6.625 26.018 1.00 85.62 204 ALA A O 1
ATOM 1583 N N . SER A 1 205 ? -18.475 5.723 24.966 1.00 80.00 205 SER A N 1
ATOM 1584 C CA . SER A 1 205 ? -17.766 5.361 26.201 1.00 80.00 205 SER A CA 1
ATOM 1585 C C . SER A 1 205 ? -17.367 6.558 27.070 1.00 80.00 205 SER A C 1
ATOM 1587 O O . SER A 1 205 ? -17.201 6.390 28.279 1.00 80.00 205 SER A O 1
ATOM 1589 N N . LEU A 1 206 ? -17.171 7.738 26.480 1.00 73.44 206 LEU A N 1
ATOM 1590 C CA . LEU A 1 206 ? -16.812 8.965 27.198 1.00 73.44 206 LEU A CA 1
ATOM 1591 C C . LEU A 1 206 ? -18.031 9.740 27.718 1.00 73.44 206 LEU A C 1
ATOM 1593 O O . LEU A 1 206 ? -17.858 10.639 28.535 1.00 73.44 206 LEU A O 1
ATOM 1597 N N . SER A 1 207 ? -19.239 9.395 27.264 1.00 69.50 207 SER A N 1
ATOM 1598 C CA . SER A 1 207 ? -20.491 10.058 27.662 1.00 69.50 207 SER A CA 1
ATOM 1599 C C . SER A 1 207 ? -21.118 9.455 28.932 1.00 69.50 207 SER A C 1
ATOM 1601 O O . SER A 1 207 ? -22.068 10.018 29.466 1.00 69.50 207 SER A O 1
ATOM 1603 N N . GLY A 1 208 ? -20.587 8.329 29.432 1.00 60.09 208 GLY A N 1
ATOM 1604 C CA . GLY A 1 208 ? -20.994 7.694 30.690 1.00 60.09 208 GLY A CA 1
ATOM 1605 C C . GLY A 1 208 ? -20.325 8.332 31.914 1.00 60.09 208 GLY A C 1
ATOM 1606 O O . GLY A 1 208 ? -19.100 8.335 32.035 1.00 60.09 208 GLY A O 1
ATOM 1607 N N . SER A 1 209 ? -21.150 8.869 32.806 1.00 50.78 209 SER A N 1
ATOM 1608 C CA . SER A 1 209 ? -20.858 9.688 33.985 1.00 50.78 209 SER A CA 1
ATOM 1609 C C . SER A 1 209 ? -20.137 8.956 35.130 1.00 50.78 209 SER A C 1
ATOM 1611 O O . SER A 1 209 ? -20.744 8.186 35.861 1.00 50.78 209 SER A O 1
ATOM 1613 N N . GLU A 1 210 ? -18.857 9.278 35.333 1.00 49.44 210 GLU A N 1
ATOM 1614 C CA . GLU A 1 210 ? -18.149 9.305 36.629 1.00 49.44 210 GLU A CA 1
ATOM 1615 C C . GLU A 1 210 ? -16.880 10.174 36.475 1.00 49.44 210 GLU A C 1
ATOM 1617 O O . GLU A 1 210 ? -16.426 10.356 35.341 1.00 49.44 210 GLU A O 1
ATOM 1622 N N . PRO A 1 211 ? -16.279 10.742 37.542 1.00 42.75 211 PRO A N 1
ATOM 1623 C CA . PRO A 1 211 ? -15.123 11.628 37.415 1.00 42.75 211 PRO A CA 1
ATOM 1624 C C . PRO A 1 211 ? -13.908 10.854 36.883 1.00 42.75 211 PRO A C 1
ATOM 1626 O O . PRO A 1 211 ? -13.281 10.056 37.577 1.00 42.75 211 PRO A O 1
ATOM 1629 N N . ILE A 1 212 ? -13.571 11.078 35.612 1.00 47.16 212 ILE A N 1
ATOM 1630 C CA . ILE A 1 212 ? -12.516 10.341 34.912 1.00 47.16 212 ILE A CA 1
ATOM 1631 C C . ILE A 1 212 ? -11.142 10.912 35.286 1.00 47.16 212 ILE A C 1
ATOM 1633 O O . ILE A 1 212 ? -10.626 11.845 34.652 1.00 47.16 212 ILE A O 1
ATOM 1637 N N . ILE A 1 213 ? -10.536 10.308 36.305 1.00 35.38 213 ILE A N 1
ATOM 1638 C CA . ILE A 1 213 ? -9.122 10.459 36.656 1.00 35.38 213 ILE A CA 1
ATOM 1639 C C . ILE A 1 213 ? -8.419 9.130 36.315 1.00 35.38 213 ILE A C 1
ATOM 1641 O O . ILE A 1 213 ? -8.889 8.060 36.680 1.00 35.38 213 ILE A O 1
ATOM 1645 N N . ASN A 1 214 ? -7.303 9.193 35.577 1.00 34.44 214 ASN A N 1
ATOM 1646 C CA . ASN A 1 214 ? -6.395 8.068 35.277 1.00 34.44 214 ASN A CA 1
ATOM 1647 C C . ASN A 1 214 ? -6.934 6.880 34.447 1.00 34.44 214 ASN A C 1
ATOM 1649 O O . ASN A 1 214 ? -6.651 5.726 34.758 1.00 34.44 214 ASN A O 1
ATOM 1653 N N . LYS A 1 215 ? -7.612 7.124 33.316 1.00 43.69 215 LYS A N 1
ATOM 1654 C CA . LYS A 1 215 ? -7.829 6.065 32.306 1.00 43.69 215 LYS A CA 1
ATOM 1655 C C . LYS A 1 215 ? -6.721 6.088 31.250 1.00 43.69 215 LYS A C 1
ATOM 1657 O O . LYS A 1 215 ? -6.511 7.115 30.614 1.00 43.69 215 LYS A O 1
ATOM 1662 N N . THR A 1 216 ? -6.024 4.964 31.074 1.00 39.84 216 THR A N 1
ATOM 1663 C CA . THR A 1 216 ? -5.043 4.710 30.006 1.00 39.84 216 THR A CA 1
ATOM 1664 C C . THR A 1 216 ? -5.621 3.656 29.071 1.00 39.84 216 THR A C 1
ATOM 1666 O O . THR A 1 216 ? -5.762 2.499 29.452 1.00 39.84 216 THR A O 1
ATOM 1669 N N . VAL A 1 217 ? -5.959 4.057 27.850 1.00 37.00 217 VAL A N 1
ATOM 1670 C CA . VAL A 1 217 ? -6.289 3.130 26.759 1.00 37.00 217 VAL A CA 1
ATOM 1671 C C . VAL A 1 217 ? -4.978 2.586 26.181 1.00 37.00 217 VAL A C 1
ATOM 1673 O O . VAL A 1 217 ? -3.967 3.282 26.233 1.00 37.00 217 VAL A O 1
ATOM 1676 N N . LYS A 1 218 ? -4.952 1.344 25.689 1.00 38.41 218 LYS A N 1
ATOM 1677 C CA . LYS A 1 218 ? -3.804 0.716 25.009 1.00 38.41 218 LYS A CA 1
ATOM 1678 C C . LYS A 1 218 ? -4.323 -0.086 23.830 1.00 38.41 218 LYS A C 1
ATOM 1680 O O . LYS A 1 218 ? -5.159 -0.946 24.049 1.00 38.41 218 LYS A O 1
ATOM 1685 N N . VAL A 1 219 ? -3.823 0.169 22.624 1.00 36.12 219 VAL A N 1
ATOM 1686 C CA . VAL A 1 219 ? -4.220 -0.537 21.391 1.00 36.12 219 VAL A CA 1
ATOM 1687 C C . VAL A 1 219 ? -2.982 -1.192 20.765 1.00 36.12 219 VAL A C 1
ATOM 1689 O O . VAL A 1 219 ? -1.863 -0.810 21.092 1.00 36.12 219 VAL A O 1
ATOM 1692 N N . VAL A 1 220 ? -3.154 -2.229 19.944 1.00 34.69 220 VAL A N 1
ATOM 1693 C CA . VAL A 1 220 ? -2.084 -3.112 19.447 1.00 34.69 220 VAL A CA 1
ATOM 1694 C C . VAL A 1 220 ? -2.165 -3.243 17.928 1.00 34.69 220 VAL A C 1
ATOM 1696 O O . VAL A 1 220 ? -3.219 -3.579 17.402 1.00 34.69 220 VAL A O 1
ATOM 1699 N N . HIS A 1 221 ? -1.032 -3.053 17.245 1.00 35.72 221 HIS A N 1
ATOM 1700 C CA . HIS A 1 221 ? -0.848 -3.447 15.847 1.00 35.72 221 HIS A CA 1
ATOM 1701 C C . HIS A 1 221 ? -0.091 -4.777 15.807 1.00 35.72 221 HIS A C 1
ATOM 1703 O O . HIS A 1 221 ? 0.997 -4.890 16.378 1.00 35.72 221 HIS A O 1
ATOM 1709 N N . VAL A 1 222 ? -0.662 -5.786 15.152 1.00 36.31 222 VAL A N 1
ATOM 1710 C CA . VAL A 1 222 ? -0.043 -7.107 15.002 1.00 36.31 222 VAL A CA 1
ATOM 1711 C C . VAL A 1 222 ? 0.743 -7.115 13.696 1.00 36.31 222 VAL A C 1
ATOM 1713 O O . VAL A 1 222 ? 0.161 -7.133 12.619 1.00 36.31 222 VAL A O 1
ATOM 1716 N N . HIS A 1 223 ? 2.070 -7.104 13.788 1.00 36.41 223 HIS A N 1
ATOM 1717 C CA . HIS A 1 223 ? 2.951 -7.368 12.651 1.00 36.41 223 HIS A CA 1
ATOM 1718 C C . HIS A 1 223 ? 3.734 -8.657 12.913 1.00 36.41 223 HIS A C 1
ATOM 1720 O O . HIS A 1 223 ? 4.131 -8.913 14.051 1.00 36.41 223 HIS A O 1
ATOM 1726 N N . ASP A 1 224 ? 3.950 -9.466 11.872 1.00 38.31 224 ASP A N 1
ATOM 1727 C CA . ASP A 1 224 ? 4.868 -10.608 11.944 1.00 38.31 224 ASP A CA 1
ATOM 1728 C C . ASP A 1 224 ? 6.294 -10.074 12.148 1.00 38.31 224 ASP A C 1
ATOM 1730 O O . ASP A 1 224 ? 6.750 -9.210 11.397 1.00 38.31 224 ASP A O 1
ATOM 1734 N N . SER A 1 225 ? 6.966 -10.550 13.196 1.00 33.88 225 SER A N 1
ATOM 1735 C CA . SER A 1 225 ? 8.348 -10.206 13.537 1.00 33.88 225 SER A CA 1
ATOM 1736 C C . SER A 1 225 ? 9.380 -11.134 12.894 1.00 33.88 225 SER A C 1
ATOM 1738 O O . SER A 1 225 ? 10.554 -11.070 13.249 1.00 33.88 225 SER A O 1
ATOM 1740 N N . ARG A 1 226 ? 9.000 -12.000 11.952 1.00 34.75 226 ARG A N 1
ATOM 1741 C CA . ARG A 1 226 ? 9.977 -12.787 11.191 1.00 34.75 226 ARG A CA 1
ATOM 1742 C C . ARG A 1 226 ? 10.486 -11.974 10.002 1.00 34.75 226 ARG A C 1
ATOM 1744 O O . ARG A 1 226 ? 9.860 -11.954 8.947 1.00 34.75 226 ARG A O 1
ATOM 1751 N N . GLY A 1 227 ? 11.601 -11.266 10.205 1.00 33.16 227 GLY A N 1
ATOM 1752 C CA . GLY A 1 227 ? 12.312 -10.606 9.104 1.00 33.16 227 GLY A CA 1
ATOM 1753 C C . GLY A 1 227 ? 13.267 -9.455 9.437 1.00 33.16 227 GLY A C 1
ATOM 1754 O O . GLY A 1 227 ? 13.743 -8.815 8.508 1.00 33.16 227 GLY A O 1
ATOM 1755 N N . THR A 1 228 ? 13.574 -9.147 10.700 1.00 27.23 228 THR A N 1
ATOM 1756 C CA . THR A 1 228 ? 14.653 -8.189 11.009 1.00 27.23 228 THR A CA 1
ATOM 1757 C C . THR A 1 228 ? 15.689 -8.847 11.898 1.00 27.23 228 THR A C 1
ATOM 1759 O O . THR A 1 228 ? 15.414 -9.112 13.067 1.00 27.23 228 THR A O 1
ATOM 1762 N N . ALA A 1 229 ? 16.866 -9.095 11.322 1.00 26.55 229 ALA A N 1
ATOM 1763 C CA . ALA A 1 229 ? 18.088 -9.352 12.061 1.00 26.55 229 ALA A CA 1
ATOM 1764 C C . ALA A 1 229 ? 18.257 -8.305 13.174 1.00 26.55 229 ALA A C 1
ATOM 1766 O O . ALA A 1 229 ? 18.008 -7.113 12.972 1.00 26.55 229 ALA A O 1
ATOM 1767 N N . GLU A 1 230 ? 18.645 -8.779 14.351 1.00 28.77 230 GLU A N 1
ATOM 1768 C CA . GLU A 1 230 ? 18.981 -7.980 15.522 1.00 28.77 230 GLU A CA 1
ATOM 1769 C C . GLU A 1 230 ? 20.021 -6.910 15.157 1.00 28.77 230 GLU A C 1
ATOM 1771 O O . GLU A 1 230 ? 21.189 -7.218 14.925 1.00 28.77 230 GLU A O 1
ATOM 1776 N N . SER A 1 231 ? 19.627 -5.632 15.129 1.00 23.98 231 SER A N 1
ATOM 1777 C CA . SER A 1 231 ? 20.594 -4.537 15.215 1.00 23.98 231 SER A CA 1
ATOM 1778 C C . SER A 1 231 ? 20.632 -4.029 16.652 1.00 23.98 231 SER A C 1
ATOM 1780 O O . SER A 1 231 ? 19.686 -3.406 17.136 1.00 23.98 231 SER A O 1
ATOM 1782 N N . ARG A 1 232 ? 21.750 -4.336 17.307 1.00 30.31 232 ARG A N 1
ATOM 1783 C CA . ARG A 1 232 ? 22.181 -3.900 18.636 1.00 30.31 232 ARG A CA 1
ATOM 1784 C C . ARG A 1 232 ? 21.863 -2.425 18.910 1.00 30.31 232 ARG A C 1
ATOM 1786 O O . ARG A 1 232 ? 22.412 -1.549 18.254 1.00 30.31 232 ARG A O 1
ATOM 1793 N N . TYR A 1 233 ? 21.067 -2.186 19.945 1.00 24.02 233 TYR A N 1
ATOM 1794 C CA . TYR A 1 233 ? 21.132 -0.992 20.794 1.00 24.02 233 TYR A CA 1
ATOM 1795 C C . TYR A 1 233 ? 20.821 -1.415 22.239 1.00 24.02 233 TYR A C 1
ATOM 1797 O O . TYR A 1 233 ? 19.901 -0.914 22.877 1.00 24.02 233 TYR A O 1
ATOM 1805 N N . ASP A 1 234 ? 21.595 -2.370 22.754 1.00 28.78 234 ASP A N 1
ATOM 1806 C CA . ASP A 1 234 ? 21.760 -2.528 24.196 1.00 28.78 234 ASP A CA 1
ATOM 1807 C C . ASP A 1 234 ? 22.813 -1.515 24.623 1.00 28.78 234 ASP A C 1
ATOM 1809 O O . ASP A 1 234 ? 23.958 -1.675 24.232 1.00 28.78 234 ASP A O 1
ATOM 1813 N N . HIS A 1 235 ? 22.406 -0.444 25.311 1.00 28.33 235 HIS A N 1
ATOM 1814 C CA . HIS A 1 235 ? 23.163 0.292 26.343 1.00 28.33 235 HIS A CA 1
ATOM 1815 C C . HIS A 1 235 ? 22.405 1.569 26.747 1.00 28.33 235 HIS A C 1
ATOM 1817 O O . HIS A 1 235 ? 22.925 2.670 26.624 1.00 28.33 235 HIS A O 1
ATOM 1823 N N . LEU A 1 236 ? 21.182 1.444 27.269 1.00 28.86 236 LEU A N 1
ATOM 1824 C CA . LEU A 1 236 ? 20.618 2.444 28.183 1.00 28.86 236 LEU A CA 1
ATOM 1825 C C . LEU A 1 236 ? 19.794 1.711 29.248 1.00 28.86 236 LEU A C 1
ATOM 1827 O O . LEU A 1 236 ? 18.906 0.924 28.931 1.00 28.86 236 LEU A O 1
ATOM 1831 N N . ALA A 1 237 ? 20.153 1.932 30.513 1.00 26.78 237 ALA A N 1
ATOM 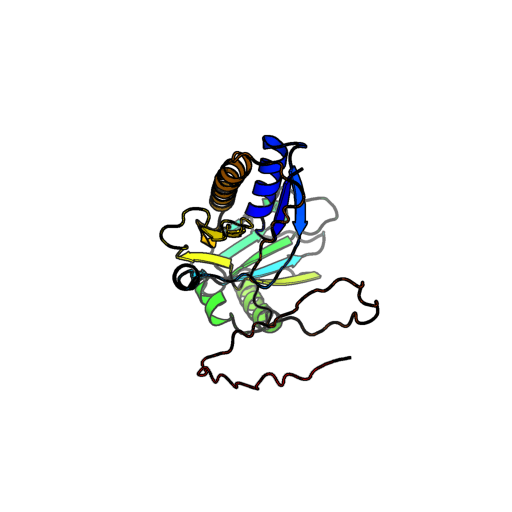1832 C CA . ALA A 1 237 ? 19.580 1.269 31.680 1.00 26.78 237 ALA A CA 1
ATOM 1833 C C . ALA A 1 237 ? 18.042 1.408 31.747 1.00 26.78 237 ALA A C 1
ATOM 1835 O O . ALA A 1 237 ? 17.503 2.459 31.383 1.00 26.78 237 ALA A O 1
ATOM 1836 N N . PRO A 1 238 ? 17.316 0.388 32.243 1.00 28.67 238 PRO A N 1
ATOM 1837 C CA . PRO A 1 238 ? 15.861 0.415 32.271 1.00 28.67 238 PRO A CA 1
ATOM 1838 C C . PRO A 1 238 ? 15.351 1.444 33.295 1.00 28.67 238 PRO A C 1
ATOM 1840 O O . PRO A 1 238 ? 15.840 1.481 34.430 1.00 28.67 238 PRO A O 1
ATOM 1843 N N . PRO A 1 239 ? 14.331 2.260 32.966 1.00 28.17 239 PRO A N 1
ATOM 1844 C CA . PRO A 1 239 ? 13.635 3.034 33.978 1.00 28.17 239 PRO A CA 1
ATOM 1845 C C . PRO A 1 239 ? 12.873 2.083 34.908 1.00 28.17 239 PRO A C 1
ATOM 1847 O O . PRO A 1 239 ? 12.142 1.197 34.465 1.00 28.17 239 PRO A O 1
ATOM 1850 N N . LYS A 1 240 ? 13.024 2.302 36.218 1.00 27.53 240 LYS A N 1
ATOM 1851 C CA . LYS A 1 240 ? 12.288 1.621 37.290 1.00 27.53 240 LYS A CA 1
ATOM 1852 C C . LYS A 1 240 ? 10.780 1.894 37.179 1.00 27.53 240 LYS A C 1
ATOM 1854 O O . LYS A 1 240 ? 10.258 2.770 37.862 1.00 27.53 240 LYS A O 1
ATOM 1859 N N . ARG A 1 241 ? 10.062 1.159 36.331 1.00 28.09 241 ARG A N 1
ATOM 1860 C CA . ARG A 1 241 ? 8.610 0.946 36.432 1.00 28.09 241 ARG A CA 1
ATOM 1861 C C . ARG A 1 241 ? 8.296 -0.471 35.979 1.00 28.09 241 ARG A C 1
ATOM 1863 O O . ARG A 1 241 ? 8.651 -0.863 34.875 1.00 28.09 241 ARG A O 1
ATOM 1870 N N . THR A 1 242 ? 7.641 -1.216 36.859 1.00 25.97 242 THR A N 1
ATOM 1871 C CA . THR A 1 242 ? 7.153 -2.582 36.665 1.00 25.97 242 THR A CA 1
ATOM 1872 C C . THR A 1 242 ? 6.428 -2.722 35.326 1.00 25.97 242 THR A C 1
ATOM 1874 O O . THR A 1 242 ? 5.304 -2.252 35.147 1.00 25.97 242 THR A O 1
ATOM 1877 N N . SER A 1 243 ? 7.088 -3.366 34.366 1.00 23.72 243 SER A N 1
ATOM 1878 C CA . SER A 1 243 ? 6.508 -3.748 33.084 1.00 23.72 243 SER A CA 1
ATOM 1879 C C . SER A 1 243 ? 6.578 -5.262 32.960 1.00 23.72 243 SER A C 1
ATOM 1881 O O . SER A 1 243 ? 7.661 -5.837 32.881 1.00 23.72 243 SER A O 1
ATOM 1883 N N . TRP A 1 244 ? 5.416 -5.899 32.948 1.00 21.53 244 TRP A N 1
ATOM 1884 C CA . TRP A 1 244 ? 5.286 -7.324 32.687 1.00 21.53 244 TRP A CA 1
ATOM 1885 C C . TRP A 1 244 ? 5.427 -7.547 31.176 1.00 21.53 244 TRP A C 1
ATOM 1887 O O . TRP A 1 244 ? 4.564 -7.130 30.402 1.00 21.53 244 TRP A O 1
ATOM 1897 N N . LEU A 1 245 ? 6.546 -8.139 30.753 1.00 21.55 245 LEU A N 1
ATOM 1898 C CA . LEU A 1 245 ? 6.767 -8.615 29.387 1.00 21.55 245 LEU A CA 1
ATOM 1899 C C . LEU A 1 245 ? 6.356 -10.091 29.326 1.00 21.55 245 LEU A C 1
ATOM 1901 O O . LEU A 1 245 ? 6.937 -10.913 30.025 1.00 21.55 245 LEU A O 1
ATOM 1905 N N . ILE A 1 246 ? 5.386 -10.441 28.478 1.00 22.50 246 ILE A N 1
ATOM 1906 C CA . ILE A 1 246 ? 5.078 -11.840 28.147 1.00 22.50 246 ILE A CA 1
ATOM 1907 C C . ILE A 1 246 ? 5.276 -12.036 26.642 1.00 22.50 246 ILE A C 1
ATOM 1909 O O . ILE A 1 246 ? 4.754 -11.277 25.820 1.00 22.50 246 ILE A O 1
ATOM 1913 N N . HIS A 1 247 ? 6.066 -13.052 26.295 1.00 21.33 247 HIS A N 1
ATOM 1914 C CA . HIS A 1 247 ? 6.364 -13.462 24.926 1.00 21.33 247 HIS A CA 1
ATOM 1915 C C . HIS A 1 247 ? 5.173 -14.188 24.288 1.00 21.33 247 HIS A C 1
ATOM 1917 O O . HIS A 1 247 ? 4.614 -15.107 24.877 1.00 21.33 247 HIS A O 1
ATOM 1923 N N . PHE A 1 248 ? 4.843 -13.838 23.042 1.00 25.03 248 PHE A N 1
ATOM 1924 C CA . PHE A 1 248 ? 3.973 -14.647 22.187 1.00 25.03 248 PHE A CA 1
ATOM 1925 C C . PHE A 1 248 ? 4.778 -15.184 21.005 1.00 25.03 248 PHE A C 1
ATOM 1927 O O . PHE A 1 248 ? 5.350 -14.413 20.236 1.00 25.03 248 PHE A O 1
ATOM 1934 N N . ASN A 1 249 ? 4.805 -16.509 20.875 1.00 24.44 249 ASN A N 1
ATOM 1935 C CA . ASN A 1 249 ? 5.389 -17.235 19.755 1.00 24.44 249 ASN A CA 1
ATOM 1936 C C . ASN A 1 249 ? 4.239 -17.795 18.900 1.00 24.44 249 ASN A C 1
ATOM 1938 O O . ASN A 1 249 ? 3.442 -18.592 19.392 1.00 24.44 249 ASN A O 1
ATOM 1942 N N . LYS A 1 250 ? 4.108 -17.364 17.638 1.00 28.62 250 LYS A N 1
ATOM 1943 C CA . LYS A 1 250 ? 3.244 -18.049 16.663 1.00 28.62 250 LYS A CA 1
ATOM 1944 C C . LYS A 1 250 ? 4.063 -19.194 16.069 1.00 28.62 250 LYS A C 1
ATOM 1946 O O . LYS A 1 250 ? 4.727 -19.012 15.050 1.00 28.62 250 LYS A O 1
ATOM 1951 N N . SER A 1 251 ? 4.054 -20.350 16.732 1.00 26.44 251 SER A N 1
ATOM 1952 C CA . SER A 1 251 ? 4.692 -21.545 16.190 1.00 26.44 251 SER A CA 1
ATOM 1953 C C . SER A 1 251 ? 3.821 -22.188 15.113 1.00 26.44 251 SER A C 1
ATOM 1955 O O . SER A 1 251 ? 2.593 -22.251 15.186 1.00 26.44 251 SER A O 1
ATOM 1957 N N . GLN A 1 252 ? 4.518 -22.663 14.091 1.00 31.02 252 GLN A N 1
ATOM 1958 C CA . GLN A 1 252 ? 4.057 -23.655 13.138 1.00 31.02 252 GLN A CA 1
ATOM 1959 C C . GLN A 1 252 ? 3.580 -24.906 13.898 1.00 31.02 252 GLN A C 1
ATOM 1961 O O . GLN A 1 252 ? 4.345 -25.486 14.660 1.00 31.02 252 GLN A O 1
ATOM 1966 N N . ASN A 1 253 ? 2.334 -25.322 13.681 1.00 31.80 253 ASN A N 1
ATOM 1967 C CA . ASN A 1 253 ? 1.913 -26.727 13.648 1.00 31.80 253 ASN A CA 1
ATOM 1968 C C . ASN A 1 253 ? 2.509 -27.725 14.683 1.00 31.80 253 ASN A C 1
ATOM 1970 O O . ASN A 1 253 ? 2.873 -28.837 14.306 1.00 31.80 253 ASN A O 1
ATOM 1974 N N . GLN A 1 254 ? 2.564 -27.412 15.985 1.00 26.25 254 GLN A N 1
ATOM 1975 C CA . GLN A 1 254 ? 2.849 -28.423 17.022 1.00 26.25 254 GLN A CA 1
ATOM 1976 C C . GLN A 1 254 ? 1.990 -28.241 18.284 1.00 26.25 254 GLN A C 1
ATOM 1978 O O . GLN A 1 254 ? 1.762 -27.132 18.759 1.00 26.25 254 GLN A O 1
ATOM 1983 N N . LYS A 1 255 ? 1.483 -29.377 18.785 1.00 23.09 255 LYS A N 1
ATOM 1984 C CA . LYS A 1 255 ? 0.582 -29.555 19.937 1.00 23.09 255 LYS A CA 1
ATOM 1985 C C . LYS A 1 255 ? 1.036 -28.783 21.187 1.00 23.09 255 LYS A C 1
ATOM 1987 O O . LYS A 1 255 ? 2.212 -28.799 21.534 1.00 23.09 255 LYS A O 1
ATOM 1992 N N . PHE A 1 256 ? 0.071 -28.200 21.906 1.00 24.11 256 PHE A N 1
ATOM 1993 C CA . PHE A 1 256 ? 0.260 -27.638 23.246 1.00 24.11 256 PHE A CA 1
ATOM 1994 C C . PHE A 1 256 ? 0.776 -28.716 24.210 1.00 24.11 256 PHE A C 1
ATOM 1996 O O . PHE A 1 256 ? 0.110 -29.730 24.417 1.00 24.11 256 PHE A O 1
ATOM 2003 N N . LYS A 1 257 ? 1.927 -28.469 24.838 1.00 20.64 257 LYS A N 1
ATOM 2004 C CA . LYS A 1 257 ? 2.326 -29.132 26.080 1.00 20.64 257 LYS A CA 1
ATOM 2005 C C . LYS A 1 257 ? 2.452 -28.045 27.144 1.00 20.64 257 LYS A C 1
ATOM 2007 O O . LYS A 1 257 ? 3.174 -27.071 26.954 1.00 20.64 257 LYS A O 1
ATOM 2012 N N . MET A 1 258 ? 1.660 -28.181 28.197 1.00 22.72 258 MET A N 1
ATOM 2013 C CA . MET A 1 258 ? 1.607 -27.278 29.340 1.00 22.72 258 MET A CA 1
ATOM 2014 C C . MET A 1 258 ? 2.467 -27.925 30.426 1.00 22.72 258 MET A C 1
ATOM 2016 O O . MET A 1 258 ? 2.068 -28.957 30.957 1.00 22.72 258 MET A O 1
ATOM 2020 N N . ASP A 1 259 ? 3.659 -27.388 30.691 1.00 25.52 259 ASP A N 1
ATOM 2021 C CA . ASP A 1 259 ? 4.443 -27.794 31.862 1.00 25.52 259 ASP A CA 1
ATOM 2022 C C . ASP A 1 259 ? 4.024 -26.923 33.046 1.00 25.52 259 ASP A C 1
ATOM 2024 O O . ASP A 1 259 ? 4.166 -25.699 33.034 1.00 25.52 259 ASP A O 1
ATOM 2028 N N . SER A 1 260 ? 3.443 -27.575 34.048 1.00 29.09 260 SER A N 1
ATOM 2029 C CA . SER A 1 260 ? 3.145 -27.007 35.354 1.00 29.09 260 SER A CA 1
ATOM 2030 C C . SER A 1 260 ? 4.382 -27.124 36.238 1.00 29.09 260 SER A C 1
ATOM 2032 O O . SER A 1 260 ? 4.724 -28.227 36.664 1.00 29.09 260 SER A O 1
ATOM 2034 N N . THR A 1 261 ? 5.013 -26.004 36.575 1.00 28.66 261 THR A N 1
ATOM 2035 C CA . THR A 1 261 ? 5.932 -25.945 37.718 1.00 28.66 261 THR A CA 1
ATOM 2036 C C . THR A 1 261 ? 5.242 -25.210 38.860 1.00 28.66 261 THR A C 1
ATOM 2038 O O . THR A 1 261 ? 4.760 -24.090 38.703 1.00 28.66 261 THR A O 1
ATOM 2041 N N . GLN A 1 262 ? 5.125 -25.926 39.977 1.00 28.94 262 GLN A N 1
ATOM 2042 C CA . GLN A 1 262 ? 4.430 -25.551 41.201 1.00 28.94 262 GLN A CA 1
ATOM 2043 C C . GLN A 1 262 ? 5.022 -24.290 41.844 1.00 28.94 262 GLN A C 1
ATOM 2045 O O . GLN A 1 262 ? 6.234 -24.082 41.852 1.00 28.94 262 GLN A O 1
ATOM 2050 N N . LEU A 1 263 ? 4.132 -23.477 42.414 1.00 28.95 263 LEU A N 1
ATOM 2051 C CA . LEU A 1 263 ? 4.448 -22.480 43.429 1.00 28.95 263 LEU A CA 1
ATOM 2052 C C . LEU A 1 263 ? 4.886 -23.222 44.697 1.00 28.95 263 LEU A C 1
ATOM 2054 O O . LEU A 1 263 ? 4.081 -23.964 45.254 1.00 28.95 263 LEU A O 1
ATOM 2058 N N . ASN A 1 264 ? 6.118 -23.002 45.155 1.00 27.28 264 ASN A N 1
ATOM 2059 C CA . ASN A 1 264 ? 6.435 -23.205 46.563 1.00 27.28 264 ASN A CA 1
ATOM 2060 C C . ASN A 1 264 ? 6.210 -21.879 47.287 1.00 27.28 264 ASN A C 1
ATOM 2062 O O . ASN A 1 264 ? 6.827 -20.861 46.966 1.00 27.28 264 ASN A O 1
ATOM 2066 N N . GLU A 1 265 ? 5.265 -21.926 48.221 1.00 37.44 265 GLU A N 1
ATOM 2067 C CA . GLU A 1 265 ? 5.178 -21.029 49.363 1.00 37.44 265 GLU A CA 1
ATOM 2068 C C . GLU A 1 265 ? 6.486 -21.118 50.149 1.00 37.44 265 GLU A C 1
ATOM 2070 O O . GLU A 1 265 ? 6.966 -22.223 50.375 1.00 37.44 265 GLU A O 1
ATOM 2075 N N . ASP A 1 266 ? 7.030 -19.983 50.588 1.00 28.06 266 ASP A N 1
ATOM 2076 C CA . ASP A 1 266 ? 7.761 -19.950 51.850 1.00 28.06 266 ASP A CA 1
ATOM 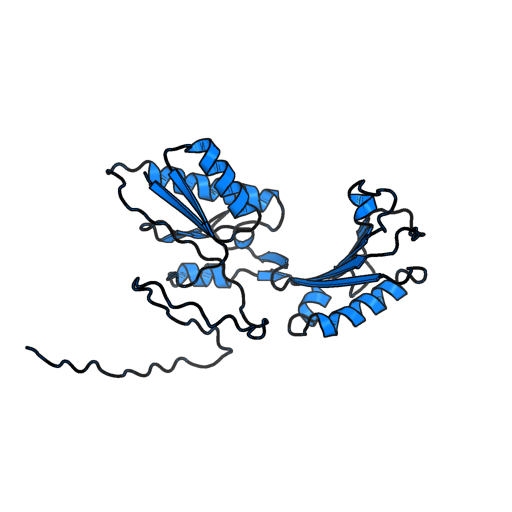2077 C C . ASP A 1 266 ? 7.636 -18.584 52.538 1.00 28.06 266 ASP A C 1
ATOM 2079 O O . ASP A 1 266 ? 7.698 -17.505 51.944 1.00 28.06 266 ASP A O 1
ATOM 2083 N N . VAL A 1 267 ? 7.371 -18.732 53.828 1.00 33.56 267 VAL A N 1
ATOM 2084 C CA . VAL A 1 267 ? 6.997 -17.826 54.912 1.00 33.56 267 VAL A CA 1
ATOM 2085 C C . VAL A 1 267 ? 8.203 -16.993 55.410 1.00 33.56 267 VAL A C 1
ATOM 2087 O O . VAL A 1 267 ? 9.252 -17.577 55.638 1.00 33.56 267 VAL A O 1
ATOM 2090 N N . VAL A 1 268 ? 8.015 -15.661 55.564 1.00 29.88 268 VAL A N 1
ATOM 2091 C CA . VAL A 1 268 ? 8.314 -14.737 56.721 1.00 29.88 268 VAL A CA 1
ATOM 2092 C C . VAL A 1 268 ? 9.702 -14.870 57.416 1.00 29.88 268 VAL A C 1
ATOM 2094 O O . VAL A 1 268 ? 10.148 -15.991 57.645 1.00 29.88 268 VAL A O 1
ATOM 2097 N N . PRO A 1 269 ? 10.405 -13.781 57.834 1.00 46.34 269 PRO A N 1
ATOM 2098 C CA . PRO A 1 269 ? 9.902 -12.612 58.583 1.00 46.34 269 PRO A CA 1
ATOM 2099 C C . PRO A 1 269 ? 9.853 -11.269 57.865 1.00 46.34 269 PRO A C 1
ATOM 2101 O O . PRO A 1 269 ? 10.873 -10.867 57.267 1.00 46.34 269 PRO A O 1
#

Secondary structure (DSSP, 8-state):
-EEEEEE--HHHHHHHHHHHHHHHGGGEEEEEES----PPPPHHHHHHHTT-EEEEEEEEEEE--TT---SS--SEEE-SS-SSEEEEEEHHHHTT---TT---EEEEEE-HHHHHHTTTS-HHHHHHHHHHHHHHH-TTPPPPSEEEEEEEEEEEEEEPPTT-SSEEEEEETTEEEEESGGGS-SSHHHHHHHHHHHHHHHHHHHSS-S---S-B---------TT--------SPPPSS----------SS--------PPPP----